Protein AF-A0A1J3FZR7-F1 (afdb_monomer)

Radius of gyration: 25.48 Å; Cα contacts (8 Å, |Δi|>4): 101; chains: 1; bounding box: 60×46×71 Å

Sequence (192 aa):
VFINLLTVYIYYIIGIGAFFRDLCTRTLTEDGVEKLNKNIAVLLCNMEMIFPPSFFDVMEHLTVHLPYEAELGGPVQFRWMYPFERFMGHLKGKAKNLAKVEGSIVQGSLTEETSNFSSYYFSPNVRTRRTATKRYDDGGVAP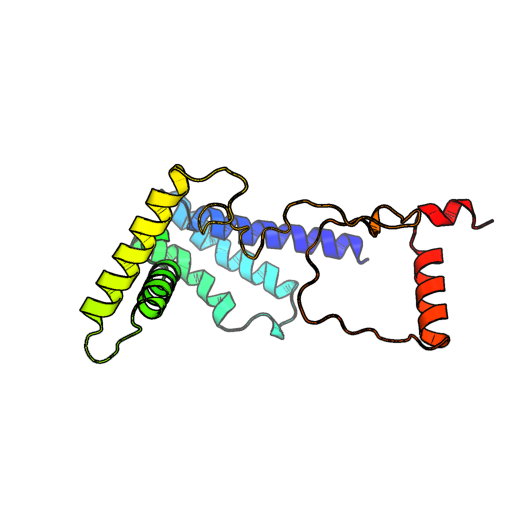VYRHVVPSIFKEIGRLAGKLKEKSWDHKHLSAAHNYILRNLDEVHQFER

Secondary structure (DSSP, 8-state):
-HHHHHHHHHHHHHHHHHHHHHHT-SS--HHHHHHHHHHHHHHHHHHHTTS-GGG--HHHHGGGGHHHHHHHH--GGGT-HHHHHHHHHHHHHH---GGGHHHHHHHHHHHHHHHHHHTTTS-TTS--TTTSPPTT--TT-PPPPSS---GGG-------S-----PPPHHHHHHHHHHHHHH-HHHHTT--

Mean predicted aligned error: 12.68 Å

Nearest PDB structures (foldseek):
  4hwc-assembly4_D  TM=4.204E-01  e=9.195E+00  Arabidopsis thaliana
  4hwc-assembly3_C  TM=4.135E-01  e=8.683E+00  Arabidopsis thaliana

InterPro domains:
  IPR025452 Domain of unknown function DUF4218 [PF13960] (23-135)

Solvent-accessible surface area (backbone atoms only — not comparable to full-atom values): 11815 Å² total; per-residue (Å²): 114,69,68,62,50,53,56,55,54,50,54,53,54,49,51,53,51,48,50,55,52,62,60,58,31,90,73,81,47,72,72,56,37,55,50,46,49,65,44,40,58,56,51,50,56,58,45,59,78,71,48,61,71,90,75,60,55,74,72,69,57,52,59,60,50,50,32,58,51,32,68,77,69,42,46,41,85,82,68,50,61,62,66,55,53,53,49,50,53,55,50,56,71,27,41,77,39,78,95,45,39,66,62,25,33,51,54,42,47,53,52,52,52,52,54,58,59,55,50,73,79,47,62,87,86,53,84,36,87,86,65,44,73,52,97,87,51,58,77,80,57,59,72,88,68,100,60,96,67,63,74,89,78,44,63,63,67,66,87,82,77,82,89,74,91,72,89,72,53,70,69,57,47,52,52,52,51,53,48,51,56,75,70,35,76,85,43,51,83,74,67,124

Organism: Noccaea caerulescens (NCBI:txid107243)

Structure (mmCIF, N/CA/C/O backbone):
data_AF-A0A1J3FZR7-F1
#
_entry.id   AF-A0A1J3FZR7-F1
#
loop_
_atom_site.group_PDB
_atom_site.id
_atom_site.type_symbol
_atom_site.label_atom_id
_atom_site.label_alt_id
_atom_site.label_comp_id
_atom_site.label_asym_id
_atom_site.label_entity_id
_atom_site.label_seq_id
_atom_site.pdbx_PDB_ins_code
_atom_site.Cartn_x
_atom_site.Cartn_y
_atom_site.Cartn_z
_atom_site.occupancy
_atom_site.B_iso_or_equiv
_atom_site.auth_seq_id
_atom_site.auth_comp_id
_atom_site.auth_asym_id
_atom_site.auth_atom_id
_atom_site.pdbx_PDB_model_num
ATOM 1 N N . VAL A 1 1 ? 6.829 13.612 32.010 1.00 46.88 1 VAL A N 1
ATOM 2 C CA . VAL A 1 1 ? 5.726 14.154 31.174 1.00 46.88 1 VAL A CA 1
ATOM 3 C C . VAL A 1 1 ? 5.713 13.530 29.777 1.00 46.88 1 VAL A C 1
ATOM 5 O O . VAL A 1 1 ? 4.696 12.959 29.413 1.00 46.88 1 VAL A O 1
ATOM 8 N N . PHE A 1 2 ? 6.830 13.516 29.036 1.00 41.78 2 PHE A N 1
ATOM 9 C CA . PHE A 1 2 ? 6.891 12.934 27.679 1.00 41.78 2 PHE A CA 1
ATOM 10 C C . PHE A 1 2 ? 6.632 11.415 27.582 1.00 41.78 2 PHE A C 1
ATOM 12 O O . PHE A 1 2 ? 6.014 10.977 26.619 1.00 41.78 2 PHE A O 1
ATOM 19 N N . ILE A 1 3 ? 7.021 10.615 28.583 1.00 49.00 3 ILE A N 1
ATOM 20 C CA . ILE A 1 3 ? 6.804 9.148 28.587 1.00 49.00 3 ILE A CA 1
ATOM 21 C C . ILE A 1 3 ? 5.305 8.787 28.639 1.00 49.00 3 ILE A C 1
ATOM 23 O O . ILE A 1 3 ? 4.848 7.877 27.946 1.00 49.00 3 ILE A O 1
ATOM 27 N N . ASN A 1 4 ? 4.518 9.550 29.404 1.00 54.47 4 ASN A N 1
ATOM 28 C CA . ASN A 1 4 ? 3.066 9.363 29.472 1.00 54.47 4 ASN A CA 1
ATOM 29 C C . ASN A 1 4 ? 2.390 9.807 28.174 1.00 54.47 4 ASN A C 1
ATOM 31 O O . ASN A 1 4 ? 1.476 9.130 27.721 1.00 54.47 4 ASN A O 1
ATOM 35 N N . LEU A 1 5 ? 2.881 10.883 27.541 1.00 56.84 5 LEU A N 1
ATOM 36 C CA . LEU A 1 5 ? 2.433 11.279 26.204 1.00 56.84 5 LEU A CA 1
ATOM 37 C C . LEU A 1 5 ? 2.634 10.115 25.224 1.00 56.84 5 LEU A C 1
ATOM 39 O O . LEU A 1 5 ? 1.672 9.685 24.601 1.00 56.84 5 LEU A O 1
ATOM 43 N N . LEU A 1 6 ? 3.846 9.549 25.151 1.00 60.84 6 LEU A N 1
ATOM 44 C CA . LEU A 1 6 ? 4.191 8.470 24.216 1.00 60.84 6 LEU A CA 1
ATOM 45 C C . LEU A 1 6 ? 3.250 7.259 24.337 1.00 60.84 6 LEU A C 1
ATOM 47 O O . LEU A 1 6 ? 2.773 6.737 23.334 1.00 60.84 6 LEU A O 1
ATOM 51 N N . THR A 1 7 ? 2.938 6.859 25.570 1.00 65.81 7 THR A N 1
ATOM 52 C CA . THR A 1 7 ? 2.040 5.728 25.859 1.00 65.81 7 THR A CA 1
ATOM 53 C C . THR A 1 7 ? 0.612 6.000 25.373 1.00 65.81 7 THR A C 1
ATOM 55 O O . THR A 1 7 ? -0.039 5.121 24.811 1.00 65.81 7 THR A O 1
ATOM 58 N N . VAL A 1 8 ? 0.149 7.242 25.534 1.00 69.88 8 VAL 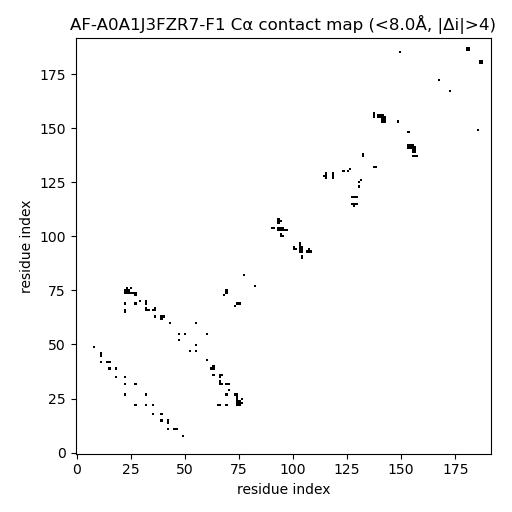A N 1
ATOM 59 C CA . VAL A 1 8 ? -1.165 7.700 25.074 1.00 69.88 8 VAL A CA 1
ATOM 60 C C . VAL A 1 8 ? -1.218 7.718 23.538 1.00 69.88 8 VAL A C 1
ATOM 62 O O . VAL A 1 8 ? -2.129 7.116 22.978 1.00 69.88 8 VAL A O 1
ATOM 65 N N . TYR A 1 9 ? -0.221 8.283 22.838 1.00 77.69 9 TYR A N 1
ATOM 66 C CA . TYR A 1 9 ? -0.164 8.255 21.360 1.00 77.69 9 TYR A CA 1
ATOM 67 C C . TYR A 1 9 ? -0.211 6.828 20.805 1.00 77.69 9 TYR A C 1
ATOM 69 O O . TYR A 1 9 ? -0.942 6.554 19.853 1.00 77.69 9 TYR A O 1
ATOM 77 N N . ILE A 1 10 ? 0.556 5.916 21.408 1.00 79.94 10 ILE A N 1
ATOM 78 C CA . ILE A 1 10 ? 0.640 4.523 20.963 1.00 79.94 10 ILE A CA 1
ATOM 79 C C . ILE A 1 10 ? -0.736 3.853 21.012 1.00 79.94 10 ILE A C 1
ATOM 81 O O . ILE A 1 10 ? -1.110 3.182 20.054 1.00 79.94 10 ILE A O 1
ATOM 85 N N . TYR A 1 11 ? -1.519 4.071 22.071 1.00 81.81 11 TYR A N 1
ATOM 86 C CA . TYR A 1 11 ? -2.843 3.460 22.204 1.00 81.81 11 TYR A CA 1
ATOM 87 C C . TYR A 1 11 ? -3.797 3.856 21.065 1.00 81.81 11 TYR A C 1
ATOM 89 O O . TYR A 1 11 ? -4.453 2.995 20.476 1.00 81.81 11 TYR A O 1
ATOM 97 N N . TYR A 1 12 ? -3.838 5.137 20.693 1.00 83.31 12 TYR A N 1
ATOM 98 C CA . TYR A 1 12 ? -4.735 5.606 19.630 1.00 83.31 12 TYR A CA 1
ATOM 99 C C . TYR A 1 12 ? -4.256 5.227 18.232 1.00 83.31 12 TYR A C 1
ATOM 101 O O . TYR A 1 12 ? -5.073 4.851 17.392 1.00 83.31 12 TYR A O 1
ATOM 109 N N . ILE A 1 13 ? -2.939 5.230 17.999 1.00 86.25 13 ILE A N 1
ATOM 110 C CA . ILE A 1 13 ? -2.357 4.720 16.750 1.00 86.25 13 ILE A CA 1
ATOM 111 C C . ILE A 1 13 ? -2.671 3.224 16.588 1.00 86.25 13 ILE A C 1
ATOM 113 O O . ILE A 1 13 ? -3.017 2.773 15.496 1.00 86.25 13 ILE A O 1
ATOM 117 N N . ILE A 1 14 ? -2.615 2.447 17.674 1.00 89.06 14 ILE A N 1
ATOM 118 C CA . ILE A 1 14 ? -3.041 1.043 17.664 1.00 89.06 14 ILE A CA 1
ATOM 119 C C . ILE A 1 14 ? -4.540 0.936 17.361 1.00 89.06 14 ILE A C 1
ATOM 121 O O . ILE A 1 14 ? -4.929 0.078 16.572 1.00 89.06 14 ILE A O 1
ATOM 125 N N . GLY A 1 15 ? -5.371 1.805 17.942 1.00 91.00 15 GLY A N 1
ATOM 126 C CA . GLY A 1 15 ? -6.816 1.835 17.708 1.00 91.00 15 GLY A CA 1
ATOM 127 C C . GLY A 1 15 ? -7.183 2.067 16.240 1.00 91.00 15 GLY A C 1
ATOM 128 O O . GLY A 1 15 ? -7.919 1.271 15.656 1.00 91.00 15 GLY A O 1
ATOM 129 N N . ILE A 1 16 ? -6.619 3.101 15.608 1.00 93.00 16 ILE A N 1
ATOM 130 C CA . ILE A 1 16 ? -6.862 3.368 14.183 1.00 93.00 16 ILE A CA 1
ATOM 131 C C . ILE A 1 16 ? -6.234 2.288 13.288 1.00 93.00 16 ILE A C 1
ATOM 133 O O . ILE A 1 16 ? -6.831 1.867 12.297 1.00 93.00 16 ILE A O 1
ATOM 137 N N . GLY A 1 17 ? -5.067 1.754 13.665 1.00 93.25 17 GLY A N 1
ATOM 138 C CA . GLY A 1 17 ? -4.452 0.623 12.972 1.00 93.25 17 GLY A CA 1
ATOM 139 C C . GLY A 1 17 ? -5.323 -0.635 13.026 1.00 93.25 17 GLY A C 1
ATOM 140 O O . GLY A 1 17 ? -5.447 -1.350 12.030 1.00 93.25 17 GLY A O 1
ATOM 141 N N . ALA A 1 18 ? -5.972 -0.888 14.165 1.00 94.12 18 ALA A N 1
ATOM 142 C CA . ALA A 1 18 ? -6.929 -1.971 14.326 1.00 94.12 18 ALA A CA 1
ATOM 143 C C . ALA A 1 18 ? -8.172 -1.772 13.457 1.00 94.12 18 ALA A C 1
ATOM 145 O O . ALA A 1 18 ? -8.565 -2.706 12.764 1.00 94.12 18 ALA A O 1
ATOM 146 N N . PHE A 1 19 ? -8.717 -0.554 13.418 1.00 95.50 19 PHE A N 1
ATOM 147 C CA . PHE A 1 19 ? -9.821 -0.204 12.526 1.00 95.50 19 PHE A CA 1
ATOM 148 C C . PHE A 1 19 ? -9.498 -0.530 11.061 1.00 95.50 19 PHE A C 1
ATOM 150 O O . PHE A 1 19 ? -10.242 -1.270 10.420 1.00 95.50 19 PHE A O 1
ATOM 157 N N . PHE A 1 20 ? -8.365 -0.050 10.536 1.00 94.06 20 PHE A N 1
ATOM 158 C CA . PHE A 1 20 ? -7.999 -0.300 9.138 1.00 94.06 20 PHE A CA 1
ATOM 159 C C . PHE A 1 20 ? -7.712 -1.770 8.850 1.00 94.06 20 PHE A C 1
ATOM 161 O O . PHE A 1 20 ? -8.060 -2.261 7.777 1.00 94.06 20 PHE A O 1
ATOM 168 N N . ARG A 1 21 ? -7.097 -2.487 9.796 1.00 93.56 21 ARG A N 1
ATOM 169 C CA . ARG A 1 21 ? -6.877 -3.929 9.666 1.00 93.56 21 ARG A CA 1
ATOM 170 C C . ARG A 1 21 ? -8.204 -4.670 9.535 1.00 93.56 21 ARG A C 1
ATOM 172 O O . ARG A 1 21 ? -8.330 -5.501 8.641 1.00 93.56 21 ARG A O 1
ATOM 179 N N . ASP A 1 22 ? -9.166 -4.361 10.398 1.00 94.38 22 ASP A N 1
ATOM 180 C CA . ASP A 1 22 ? -10.458 -5.042 10.444 1.00 94.38 22 ASP A CA 1
ATOM 181 C C . ASP A 1 22 ? -11.318 -4.675 9.216 1.00 94.38 22 ASP A C 1
ATOM 183 O O . ASP A 1 22 ? -11.915 -5.553 8.590 1.00 94.38 22 ASP A O 1
ATOM 187 N N . LEU A 1 23 ? -11.280 -3.410 8.784 1.00 93.88 23 LEU A N 1
ATOM 188 C CA . LEU A 1 23 ? -11.894 -2.927 7.542 1.00 93.88 23 LEU A CA 1
ATOM 189 C C . LEU A 1 23 ? -11.327 -3.627 6.288 1.00 93.88 23 LEU A C 1
ATOM 191 O O . LEU A 1 23 ? -12.065 -3.946 5.357 1.00 93.88 23 LEU A O 1
ATOM 195 N N . CYS A 1 24 ? -10.015 -3.880 6.257 1.00 91.75 24 CYS A N 1
ATOM 196 C CA . CYS A 1 24 ? -9.324 -4.517 5.129 1.00 91.75 24 CYS A CA 1
ATOM 197 C C . CYS A 1 24 ? -9.319 -6.052 5.198 1.00 91.75 24 CYS A C 1
ATOM 199 O O . CYS A 1 24 ? -8.552 -6.702 4.481 1.00 91.75 24 CYS A O 1
ATOM 201 N N . THR A 1 25 ? -10.138 -6.656 6.059 1.00 91.44 25 THR A N 1
ATOM 202 C CA . THR A 1 25 ? -10.253 -8.113 6.122 1.00 91.44 25 THR A CA 1
ATOM 203 C C . THR A 1 25 ? -10.854 -8.686 4.839 1.00 91.44 25 THR A C 1
ATOM 205 O O . THR A 1 25 ? -11.655 -8.066 4.139 1.00 91.44 25 THR A O 1
ATOM 208 N N . ARG A 1 26 ? -10.472 -9.929 4.523 1.00 89.38 26 ARG A N 1
ATOM 209 C CA . ARG A 1 26 ? -10.963 -10.637 3.330 1.00 89.38 26 ARG A CA 1
ATOM 210 C C . ARG A 1 26 ? -12.466 -10.929 3.392 1.00 89.38 26 ARG A C 1
ATOM 212 O O . ARG A 1 26 ? -13.091 -11.114 2.350 1.00 89.38 26 ARG A O 1
ATOM 219 N N . THR A 1 27 ? -13.019 -11.022 4.597 1.00 90.06 27 THR A N 1
ATOM 220 C CA . THR A 1 27 ? -14.407 -11.394 4.881 1.00 90.06 27 THR A CA 1
ATOM 221 C C . THR A 1 27 ? -15.014 -10.370 5.828 1.00 90.06 27 THR A C 1
ATOM 223 O O . THR A 1 27 ? -14.585 -10.289 6.978 1.00 90.06 27 THR A O 1
ATOM 226 N N . LEU A 1 28 ? -16.018 -9.629 5.359 1.00 90.88 28 LEU A N 1
ATOM 227 C CA . LEU A 1 28 ? -16.807 -8.725 6.194 1.00 90.88 28 LEU A CA 1
ATOM 228 C C . LEU A 1 28 ? -18.073 -9.421 6.687 1.00 90.88 28 LEU A C 1
ATOM 230 O O . LEU A 1 28 ? -18.671 -10.227 5.977 1.00 90.88 28 LEU A O 1
ATOM 234 N N . THR A 1 29 ? -18.453 -9.093 7.915 1.00 94.12 29 THR A N 1
ATOM 235 C CA . THR A 1 29 ? -19.703 -9.512 8.557 1.00 94.12 29 THR A CA 1
ATOM 236 C C . THR A 1 29 ? -20.498 -8.261 8.897 1.00 94.12 29 THR A C 1
ATOM 238 O O . THR A 1 29 ? -19.888 -7.231 9.190 1.00 94.12 29 THR A O 1
ATOM 241 N N . GLU A 1 30 ? -21.828 -8.339 8.873 1.00 93.81 30 GLU A N 1
ATOM 242 C CA . GLU A 1 30 ? -22.706 -7.202 9.194 1.00 93.81 30 GLU A CA 1
ATOM 243 C C . GLU A 1 30 ? -22.390 -6.635 10.588 1.00 93.81 30 GLU A C 1
ATOM 245 O O . GLU A 1 30 ? -22.073 -5.453 10.713 1.00 93.81 30 GLU A O 1
ATOM 250 N N . ASP A 1 31 ? -22.298 -7.500 11.605 1.00 95.44 31 ASP A N 1
ATOM 251 C CA . ASP A 1 31 ? -21.901 -7.120 12.970 1.00 95.44 31 ASP A CA 1
ATOM 252 C C . ASP A 1 31 ? -20.529 -6.426 13.029 1.00 95.44 31 ASP A C 1
ATOM 254 O O . ASP A 1 31 ? -20.291 -5.527 13.841 1.00 95.44 31 ASP A O 1
ATOM 258 N N . GLY A 1 32 ? -19.580 -6.873 12.200 1.00 95.19 32 GLY A N 1
ATOM 259 C CA . GLY A 1 32 ? -18.248 -6.282 12.113 1.00 95.19 32 GLY A CA 1
ATOM 260 C C . GLY A 1 32 ? -18.292 -4.873 11.527 1.00 95.19 32 GLY A C 1
ATOM 261 O O . GLY A 1 32 ? -17.668 -3.963 12.071 1.00 95.19 32 GLY A O 1
ATOM 262 N N . VAL A 1 33 ? -19.068 -4.682 10.459 1.00 95.69 33 VAL A N 1
ATOM 263 C CA . VAL A 1 33 ? -19.269 -3.377 9.818 1.00 95.69 33 VAL A CA 1
ATOM 264 C C . VAL A 1 33 ? -19.984 -2.409 10.755 1.00 95.69 33 VAL A C 1
ATOM 266 O O . VAL A 1 33 ? -19.544 -1.269 10.899 1.00 95.69 33 VAL A O 1
ATOM 269 N N . GLU A 1 34 ? -21.015 -2.864 11.468 1.00 96.12 34 GLU A N 1
ATOM 270 C CA . GLU A 1 34 ? -21.732 -2.037 12.440 1.00 96.12 34 GLU A CA 1
ATOM 271 C C . GLU A 1 34 ? -20.796 -1.549 13.562 1.00 96.12 34 GLU A C 1
ATOM 273 O O . GLU A 1 34 ? -20.817 -0.373 13.942 1.00 96.12 34 GLU A O 1
ATOM 278 N N . LYS A 1 35 ? -19.909 -2.424 14.058 1.00 96.19 35 LYS A N 1
ATOM 279 C CA . LYS A 1 35 ? -18.872 -2.050 15.036 1.00 96.19 35 LYS A CA 1
ATOM 280 C C . LYS A 1 35 ? -17.886 -1.034 14.467 1.00 96.19 35 LYS A C 1
ATOM 282 O O . LYS A 1 35 ? -17.559 -0.070 15.156 1.00 96.19 35 LYS A O 1
ATOM 287 N N . LEU A 1 36 ? -17.418 -1.224 13.232 1.00 96.62 36 LEU A N 1
ATOM 288 C CA . LEU A 1 36 ? -16.525 -0.270 12.566 1.00 96.62 36 LEU A CA 1
ATOM 289 C C . LEU A 1 36 ? -17.181 1.112 12.446 1.00 96.62 36 LEU A C 1
ATOM 291 O O . LEU A 1 36 ? -16.542 2.114 12.765 1.00 96.62 36 LEU A O 1
ATOM 295 N N . ASN A 1 37 ? -18.460 1.157 12.063 1.00 96.12 37 ASN A N 1
ATOM 296 C CA . ASN A 1 37 ? -19.226 2.392 11.892 1.00 96.12 37 ASN A CA 1
ATOM 297 C C . ASN A 1 37 ? -19.404 3.155 13.219 1.00 96.12 37 ASN A C 1
ATOM 299 O O . ASN A 1 37 ? -19.197 4.364 13.286 1.00 96.12 37 ASN A O 1
ATOM 303 N N . LYS A 1 38 ? -19.685 2.447 14.319 1.00 95.19 38 LYS A N 1
ATOM 304 C CA . LYS A 1 38 ? -19.781 3.065 15.655 1.00 95.19 38 LYS A CA 1
ATOM 305 C C . LYS A 1 38 ? -18.428 3.551 16.184 1.00 95.19 38 LYS A C 1
ATOM 307 O O . LYS A 1 38 ? -18.357 4.590 16.838 1.00 95.19 38 LYS A O 1
ATOM 312 N N . ASN A 1 39 ? -17.356 2.806 15.919 1.00 95.44 39 ASN A N 1
ATOM 313 C CA . ASN A 1 39 ? -16.048 3.067 16.519 1.00 95.44 39 ASN A CA 1
ATOM 314 C C . ASN A 1 39 ? -15.260 4.177 15.814 1.00 95.44 39 ASN A C 1
ATOM 316 O O . ASN A 1 39 ? -14.475 4.858 16.473 1.00 95.44 39 ASN A O 1
ATOM 320 N N . ILE A 1 40 ? -15.434 4.371 14.502 1.00 96.19 40 ILE A N 1
ATOM 321 C CA . ILE A 1 40 ? -14.575 5.285 13.735 1.00 96.19 40 ILE A CA 1
ATOM 322 C C . ILE A 1 40 ? -14.688 6.744 14.187 1.00 96.19 40 ILE A C 1
ATOM 324 O O . ILE A 1 40 ? -13.665 7.401 14.350 1.00 96.19 40 ILE A O 1
ATOM 328 N N . ALA A 1 41 ? -15.897 7.228 14.488 1.00 94.88 41 ALA A N 1
ATOM 329 C CA . ALA A 1 41 ? -16.093 8.590 14.987 1.00 94.88 41 ALA A CA 1
ATOM 330 C C . ALA A 1 41 ? -15.364 8.810 16.324 1.00 94.88 41 ALA A C 1
ATOM 332 O O . ALA A 1 41 ? -14.670 9.806 16.504 1.00 94.88 41 ALA A O 1
ATOM 333 N N . VAL A 1 42 ? -15.450 7.835 17.236 1.00 94.38 42 VAL A N 1
ATOM 334 C CA . VAL A 1 42 ? -14.757 7.881 18.532 1.00 94.38 42 VAL A CA 1
ATOM 335 C C . VAL A 1 42 ? -13.239 7.871 18.339 1.00 94.38 42 VAL A C 1
ATOM 337 O O . VAL A 1 42 ? -12.529 8.626 18.999 1.00 94.38 42 VAL A O 1
ATOM 340 N N . LEU A 1 43 ? -12.727 7.037 17.429 1.00 93.88 43 LEU A N 1
ATOM 341 C CA . LEU A 1 43 ? -11.296 6.972 17.125 1.00 93.88 43 LEU A CA 1
ATOM 342 C C . LEU A 1 43 ? -10.772 8.288 16.538 1.00 93.88 43 LEU A C 1
ATOM 344 O O . LEU A 1 43 ? -9.723 8.749 16.982 1.00 93.88 43 LEU A O 1
ATOM 348 N N . LEU A 1 44 ? -11.503 8.907 15.607 1.00 93.75 44 LEU A N 1
ATOM 349 C CA . LEU A 1 44 ? -11.134 10.202 15.030 1.00 93.75 44 LEU A CA 1
ATOM 350 C C . LEU A 1 44 ? -11.124 11.312 16.080 1.00 93.75 44 LEU A C 1
ATOM 352 O O . LEU A 1 44 ? -10.092 11.956 16.248 1.00 93.75 44 LEU A O 1
ATOM 356 N N . CYS A 1 45 ? -12.196 11.457 16.868 1.00 92.12 45 CYS A N 1
ATOM 357 C CA . CYS A 1 45 ? -12.248 12.458 17.937 1.00 92.12 45 CYS A CA 1
ATOM 358 C C . CYS A 1 45 ? -11.095 12.286 18.935 1.00 92.12 45 CYS A C 1
ATOM 360 O O . CYS A 1 45 ? -10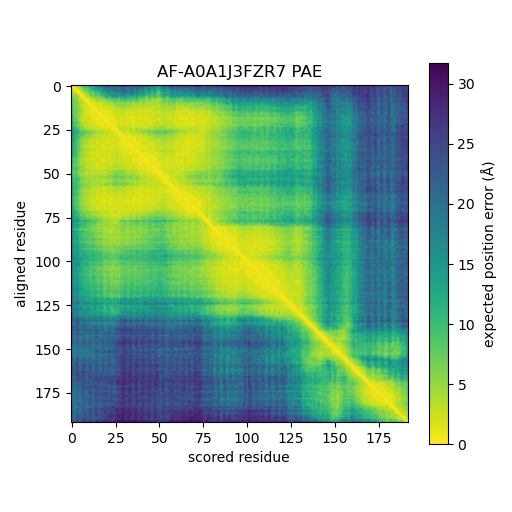.459 13.255 19.344 1.00 92.12 45 CYS A O 1
ATOM 362 N N . ASN A 1 46 ? -10.782 11.043 19.302 1.00 90.56 46 ASN A N 1
ATOM 363 C CA . ASN A 1 46 ? -9.664 10.762 20.193 1.00 90.56 46 ASN A CA 1
ATOM 364 C C . ASN A 1 46 ? -8.310 11.164 19.589 1.00 90.56 46 ASN A C 1
ATOM 366 O O . ASN A 1 46 ? -7.432 11.636 20.311 1.00 90.56 46 ASN A O 1
ATOM 370 N N . MET A 1 47 ? -8.119 10.976 18.282 1.00 90.00 47 MET A N 1
ATOM 371 C CA . MET A 1 47 ? -6.896 11.409 17.612 1.00 90.00 47 MET A CA 1
ATOM 372 C C . MET A 1 47 ? -6.835 12.942 17.470 1.00 90.00 47 MET A C 1
ATOM 374 O O . MET A 1 47 ? -5.767 13.517 17.684 1.00 90.00 47 MET A O 1
ATOM 378 N N . GLU A 1 48 ? -7.950 13.620 17.188 1.00 91.19 48 GLU A N 1
ATOM 379 C CA . GLU A 1 48 ? -8.041 15.092 17.128 1.00 91.19 48 GLU A CA 1
ATOM 380 C C . GLU A 1 48 ? -7.666 15.768 18.449 1.00 91.19 48 GLU A C 1
ATOM 382 O O . GLU A 1 48 ? -7.069 16.841 18.454 1.00 91.19 48 GLU A O 1
ATOM 387 N N . MET A 1 49 ? -7.950 15.126 19.584 1.00 88.81 49 MET A N 1
ATOM 388 C CA . MET A 1 49 ? -7.544 15.634 20.899 1.00 88.81 49 MET A CA 1
ATOM 389 C C . MET A 1 49 ? -6.021 15.638 21.115 1.00 88.81 49 MET A C 1
ATOM 391 O O . MET A 1 49 ? -5.534 16.236 22.074 1.00 88.81 49 MET A O 1
ATOM 395 N N . ILE A 1 50 ? -5.270 14.928 20.273 1.00 86.88 50 ILE A N 1
ATOM 396 C CA . ILE A 1 50 ? -3.875 14.556 20.524 1.00 86.88 50 ILE A CA 1
ATOM 397 C C . ILE A 1 50 ? -2.928 15.126 19.473 1.00 86.88 50 ILE A C 1
ATOM 399 O O . ILE A 1 50 ? -1.818 15.557 19.809 1.00 86.88 50 ILE A O 1
ATOM 403 N N . PHE A 1 51 ? -3.337 15.104 18.205 1.00 85.69 51 PHE A N 1
ATOM 404 C CA . PHE A 1 51 ? -2.581 15.727 17.127 1.00 85.69 51 PHE A CA 1
ATOM 405 C C . PHE A 1 51 ? -2.981 17.198 16.973 1.00 85.69 51 PHE A C 1
ATOM 407 O O . PHE A 1 51 ? -4.107 17.578 17.285 1.00 85.69 51 PHE A O 1
ATOM 414 N N . PRO A 1 52 ? -2.063 18.059 16.501 1.00 88.94 52 PRO A N 1
ATOM 415 C CA . PRO A 1 52 ? -2.393 19.453 16.251 1.00 88.94 52 PRO A CA 1
ATOM 416 C C . PRO A 1 52 ? -3.514 19.562 15.202 1.00 88.94 52 PRO A C 1
ATOM 418 O O . PRO A 1 52 ? -3.523 18.773 14.259 1.00 88.94 52 PRO A O 1
ATOM 421 N N . PRO A 1 53 ? -4.389 20.583 15.275 1.00 87.56 53 PRO A N 1
ATOM 422 C CA . PRO A 1 53 ? -5.460 20.783 14.293 1.00 87.56 53 PRO A CA 1
ATOM 423 C C . PRO A 1 53 ? -4.971 20.848 12.840 1.00 87.56 53 PRO A C 1
ATOM 425 O O . PRO A 1 53 ? -5.689 20.474 11.928 1.00 87.56 53 PRO A O 1
ATOM 428 N N . SER A 1 54 ? -3.722 21.270 12.613 1.00 89.69 54 SER A N 1
ATOM 429 C CA . SER A 1 54 ? -3.102 21.288 11.283 1.00 89.69 54 SER A CA 1
ATOM 430 C C . SER A 1 54 ? -2.870 19.902 10.670 1.00 89.69 54 SER A C 1
ATOM 432 O O . SER A 1 54 ? -2.522 19.826 9.498 1.00 89.69 54 SER A O 1
ATOM 434 N N . PHE A 1 55 ? -2.954 18.832 11.465 1.00 87.69 55 PHE A N 1
ATOM 435 C CA . PHE A 1 55 ? -2.849 17.450 10.993 1.00 87.69 55 PHE A CA 1
ATOM 436 C C . PHE A 1 55 ? -4.184 16.914 10.467 1.00 87.69 55 PHE A C 1
ATOM 438 O O . PHE A 1 55 ? -4.175 16.007 9.649 1.00 87.69 55 PHE A O 1
ATOM 445 N N . PHE A 1 56 ? -5.308 17.458 10.938 1.00 90.00 56 PHE A N 1
ATOM 446 C CA . PHE A 1 56 ? -6.644 17.011 10.565 1.00 90.00 56 PHE A CA 1
ATOM 447 C C . PHE A 1 56 ? -7.222 17.928 9.495 1.00 90.00 56 PHE A C 1
ATOM 449 O O . PHE A 1 56 ? -7.774 18.987 9.795 1.00 90.00 56 PHE A O 1
ATOM 456 N N . ASP A 1 57 ? -7.096 17.511 8.241 1.00 89.69 57 ASP A N 1
ATOM 457 C CA . ASP A 1 57 ? -7.821 18.092 7.126 1.00 89.69 57 ASP A CA 1
ATOM 458 C C . ASP A 1 57 ? -9.043 17.226 6.758 1.00 89.69 57 ASP A C 1
ATOM 460 O O . ASP A 1 57 ? -9.486 16.345 7.505 1.00 89.69 57 ASP A O 1
ATOM 464 N N . VAL A 1 58 ? -9.6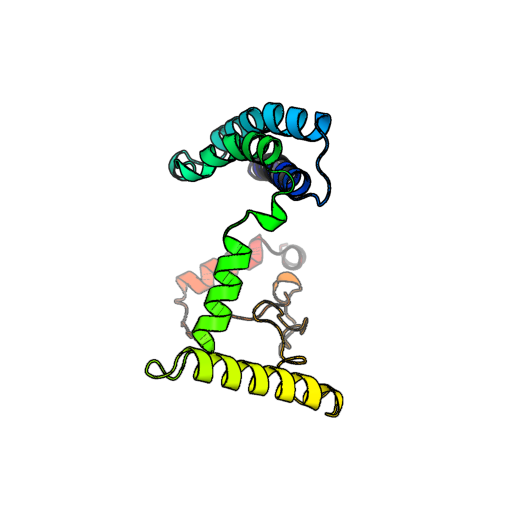96 17.551 5.643 1.00 92.06 58 VAL A N 1
ATOM 465 C CA . VAL A 1 58 ? -10.910 16.849 5.202 1.00 92.06 58 VAL A CA 1
ATOM 466 C C . VAL A 1 58 ? -10.632 15.361 4.943 1.00 92.06 58 VAL A C 1
ATOM 468 O O . VAL A 1 58 ? -11.521 14.535 5.137 1.00 92.06 58 VAL A O 1
ATOM 471 N N . MET A 1 59 ? -9.412 15.000 4.545 1.00 91.94 59 MET A N 1
ATOM 472 C CA . MET A 1 59 ? -9.025 13.647 4.158 1.00 91.94 59 MET A CA 1
ATOM 473 C C . MET A 1 59 ? -9.027 12.675 5.336 1.00 91.94 59 MET A C 1
ATOM 475 O O . MET A 1 59 ? -9.494 11.546 5.180 1.00 91.94 59 MET A O 1
ATOM 479 N N . GLU A 1 60 ? -8.565 13.088 6.518 1.00 91.06 60 GLU A N 1
ATOM 480 C CA . GLU A 1 60 ? -8.579 12.243 7.719 1.00 91.06 60 GLU A CA 1
ATOM 481 C C . GLU A 1 60 ? -10.018 11.892 8.129 1.00 91.06 60 GLU A C 1
ATOM 483 O O . GLU A 1 60 ? -10.306 10.757 8.525 1.00 91.06 60 GLU A O 1
ATOM 488 N N . HIS A 1 61 ? -10.947 12.833 7.947 1.00 93.38 61 HIS A N 1
ATOM 489 C CA . HIS A 1 61 ? -12.358 12.660 8.288 1.00 93.38 61 HIS A CA 1
ATOM 490 C C . HIS A 1 61 ? -13.116 11.757 7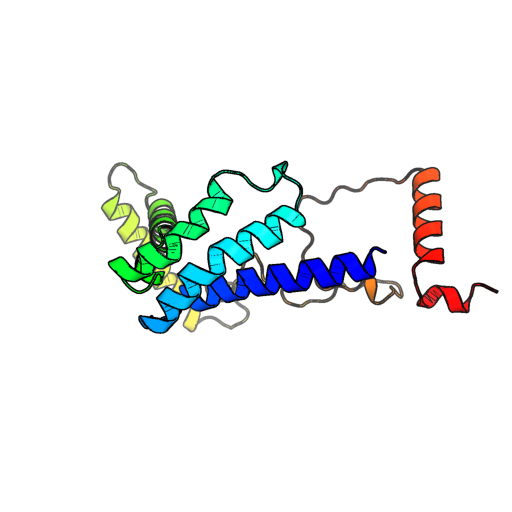.310 1.00 93.38 61 HIS A C 1
ATOM 492 O O . HIS A 1 61 ? -14.104 11.140 7.706 1.00 93.38 61 HIS A O 1
ATOM 498 N N . LEU A 1 62 ? -12.645 11.598 6.064 1.00 93.94 62 LEU A N 1
ATOM 499 C CA . LEU A 1 62 ? -13.278 10.697 5.086 1.00 93.94 62 LEU A CA 1
ATOM 500 C C . LEU A 1 62 ? -13.340 9.246 5.571 1.00 93.94 62 LEU A C 1
ATOM 502 O O . LEU A 1 62 ? -14.187 8.473 5.124 1.00 93.94 62 LEU A O 1
ATOM 506 N N . THR A 1 63 ? -12.476 8.875 6.515 1.00 93.69 63 THR A N 1
ATOM 507 C CA . THR A 1 63 ? -12.449 7.530 7.093 1.00 93.69 63 THR A CA 1
ATOM 508 C C . THR A 1 63 ? -13.769 7.133 7.761 1.00 93.69 63 THR A C 1
ATOM 510 O O . THR A 1 63 ? -14.087 5.943 7.784 1.00 93.69 63 THR A O 1
ATOM 513 N N . VAL A 1 64 ? -14.589 8.102 8.197 1.00 96.06 64 VAL A N 1
ATOM 514 C CA . VAL A 1 64 ? -15.934 7.867 8.751 1.00 96.06 64 VAL A CA 1
ATOM 515 C C . VAL A 1 64 ? -16.885 7.201 7.748 1.00 96.06 64 VAL A C 1
ATOM 517 O O . VAL A 1 64 ? -17.796 6.481 8.146 1.00 96.06 64 VAL A O 1
ATOM 520 N N . HIS A 1 65 ? -16.666 7.397 6.445 1.00 95.06 65 HIS A N 1
ATOM 521 C CA . HIS A 1 65 ? -17.517 6.843 5.390 1.00 95.06 65 HIS A CA 1
ATOM 522 C C . HIS A 1 65 ? -17.127 5.417 4.989 1.00 95.06 65 HIS A C 1
ATOM 524 O O . HIS A 1 65 ? -17.952 4.686 4.441 1.00 95.06 65 HIS A O 1
ATOM 530 N N . LEU A 1 66 ? -15.901 4.986 5.302 1.00 94.38 66 LEU A N 1
ATOM 531 C CA . LEU A 1 66 ? -15.373 3.690 4.873 1.00 94.38 66 LEU A CA 1
ATOM 532 C C . LEU A 1 66 ? -16.200 2.481 5.348 1.00 94.38 66 LEU A C 1
ATOM 534 O O . LEU A 1 66 ? -16.361 1.553 4.554 1.00 94.38 66 LEU A O 1
ATOM 538 N N . PRO A 1 67 ? -16.749 2.439 6.581 1.00 95.38 67 PRO A N 1
ATOM 539 C CA . PRO A 1 67 ? -17.601 1.329 7.002 1.00 95.38 67 PRO A CA 1
ATOM 540 C C . PRO A 1 67 ? -18.881 1.226 6.169 1.00 95.38 67 PRO A C 1
ATOM 542 O O . PRO A 1 67 ? -19.235 0.136 5.737 1.00 95.38 67 PRO A O 1
ATOM 545 N N . TYR A 1 68 ? -19.531 2.355 5.877 1.00 94.88 68 TYR A N 1
ATOM 546 C CA . TYR A 1 68 ? -20.732 2.381 5.041 1.00 94.88 68 TYR A CA 1
ATOM 547 C C . TYR A 1 68 ? -20.422 1.991 3.590 1.00 94.88 68 TYR A C 1
ATOM 549 O O . TYR A 1 68 ? -21.143 1.214 2.967 1.00 94.88 68 TYR A O 1
ATOM 557 N N . GLU A 1 69 ? -19.293 2.449 3.049 1.00 93.62 69 GLU A N 1
ATOM 558 C CA . GLU A 1 69 ? -18.831 1.978 1.745 1.00 93.62 69 GLU A CA 1
ATOM 559 C C . GLU A 1 69 ? -18.595 0.463 1.750 1.00 93.62 69 GLU A C 1
ATOM 561 O O . GLU A 1 69 ? -18.988 -0.218 0.797 1.00 93.62 69 GLU A O 1
ATOM 566 N N . ALA A 1 70 ? -17.971 -0.078 2.805 1.00 93.12 70 ALA A N 1
ATOM 567 C CA . ALA A 1 70 ? -17.757 -1.511 3.017 1.00 93.12 70 ALA A CA 1
ATOM 568 C C . ALA A 1 70 ? -19.076 -2.295 3.085 1.00 93.12 70 ALA A C 1
ATOM 570 O O . ALA A 1 70 ? -19.170 -3.357 2.475 1.00 93.12 70 ALA A O 1
ATOM 571 N N . GLU A 1 71 ? -20.096 -1.742 3.738 1.00 93.75 71 GLU A N 1
ATOM 572 C CA . GLU A 1 71 ? -21.453 -2.292 3.800 1.00 93.75 71 GLU A CA 1
ATOM 573 C C . GLU A 1 71 ? -22.070 -2.441 2.405 1.00 93.75 71 GLU A C 1
ATOM 575 O O . GLU A 1 71 ? -22.522 -3.519 2.027 1.00 93.75 71 GLU A O 1
ATOM 580 N N . LEU A 1 72 ? -22.016 -1.377 1.598 1.00 93.00 72 LEU A N 1
ATOM 581 C CA . LEU A 1 72 ? -22.685 -1.335 0.297 1.00 93.00 72 LEU A CA 1
ATOM 582 C C . LEU A 1 72 ? -22.023 -2.194 -0.783 1.00 93.00 72 LEU A C 1
ATOM 584 O O . LEU A 1 72 ? -22.705 -2.698 -1.672 1.00 93.00 72 LEU A O 1
ATOM 588 N N . GLY A 1 73 ? -20.695 -2.321 -0.768 1.00 90.06 73 GLY A N 1
ATOM 589 C CA . GLY A 1 73 ? -19.969 -3.010 -1.846 1.00 90.06 73 GLY A CA 1
ATOM 590 C C . GLY A 1 73 ? -18.988 -4.084 -1.391 1.00 90.06 73 GLY A C 1
ATOM 591 O O . GLY A 1 73 ? -18.152 -4.513 -2.186 1.00 90.06 73 GLY A O 1
ATOM 592 N N . GLY A 1 74 ? -19.058 -4.511 -0.130 1.00 91.00 74 GLY A N 1
ATOM 593 C CA . GLY A 1 74 ? -18.299 -5.640 0.399 1.00 91.00 74 GLY A CA 1
ATOM 594 C C . GLY A 1 74 ? -16.804 -5.364 0.632 1.00 91.00 74 GLY A C 1
ATOM 595 O O . GLY A 1 74 ? -16.397 -4.231 0.893 1.00 91.00 74 GLY A O 1
ATOM 596 N N . PRO A 1 75 ? -15.936 -6.389 0.562 1.00 90.50 75 PRO A N 1
ATOM 597 C CA . PRO A 1 75 ? -14.511 -6.258 0.864 1.00 90.50 75 PRO A CA 1
ATOM 598 C C . PRO A 1 75 ? -13.777 -5.144 0.120 1.00 90.50 75 PRO A C 1
ATOM 600 O O . PRO A 1 75 ? -13.810 -5.029 -1.106 1.00 90.50 75 PRO A O 1
ATOM 603 N N . VAL A 1 76 ? -13.045 -4.352 0.899 1.00 87.62 76 VAL A N 1
ATOM 604 C CA . VAL A 1 76 ? -12.346 -3.138 0.465 1.00 87.62 76 VAL A CA 1
ATOM 605 C C . VAL A 1 76 ? -11.213 -3.423 -0.537 1.00 87.62 76 VAL A C 1
ATOM 607 O O . VAL A 1 76 ? -10.948 -2.622 -1.435 1.00 87.62 76 VAL A O 1
ATOM 610 N N . GLN A 1 77 ? -10.596 -4.604 -0.451 1.00 80.12 77 GLN A N 1
ATOM 611 C CA . GLN A 1 77 ? -9.436 -5.025 -1.252 1.00 80.12 77 GLN A CA 1
ATOM 612 C C . GLN A 1 77 ? -9.602 -4.895 -2.780 1.00 80.12 77 GLN A C 1
ATOM 614 O O . GLN A 1 77 ? -8.614 -4.683 -3.479 1.00 80.12 77 GLN A O 1
ATOM 619 N N . PHE A 1 78 ? -10.828 -5.002 -3.305 1.00 72.31 78 PHE A N 1
ATOM 620 C CA . PHE A 1 78 ? -11.107 -4.899 -4.745 1.00 72.31 78 PHE A CA 1
ATOM 621 C C . PHE A 1 78 ? -11.640 -3.529 -5.177 1.00 72.31 78 PHE A C 1
ATOM 623 O O . PHE A 1 78 ? -11.894 -3.324 -6.360 1.00 72.31 78 PHE A O 1
ATOM 630 N N . ARG A 1 79 ? -11.815 -2.598 -4.235 1.00 83.31 79 ARG A N 1
ATOM 631 C CA . ARG A 1 79 ? -12.398 -1.270 -4.480 1.00 83.31 79 ARG A CA 1
ATOM 632 C C . ARG A 1 79 ? -11.447 -0.121 -4.180 1.00 83.31 79 ARG A C 1
ATOM 634 O O . ARG A 1 79 ? -11.693 1.001 -4.606 1.00 83.31 79 ARG A O 1
ATOM 641 N N . TRP A 1 80 ? -10.330 -0.392 -3.512 1.00 84.69 80 TRP A N 1
ATOM 642 C CA . TRP A 1 80 ? -9.239 0.570 -3.433 1.00 84.69 80 TRP A CA 1
ATOM 643 C C . TRP A 1 80 ? -8.713 0.911 -4.819 1.00 84.69 80 TRP A C 1
ATOM 645 O O . TRP A 1 80 ? -8.418 0.025 -5.615 1.00 84.69 80 TRP A O 1
ATOM 655 N N . MET A 1 81 ? -8.521 2.203 -5.078 1.00 87.31 81 MET A N 1
ATOM 656 C CA . MET A 1 81 ? -7.857 2.671 -6.295 1.00 87.31 81 MET A CA 1
ATOM 657 C C . MET A 1 81 ? -6.397 2.213 -6.357 1.00 87.31 81 MET A C 1
ATOM 659 O O . MET A 1 81 ? -5.886 1.924 -7.436 1.00 87.31 81 MET A O 1
ATOM 663 N N . TYR A 1 82 ? -5.737 2.080 -5.203 1.00 85.81 82 TYR A N 1
ATOM 664 C CA . TYR A 1 82 ? -4.299 1.834 -5.121 1.00 85.81 82 TYR A CA 1
ATOM 665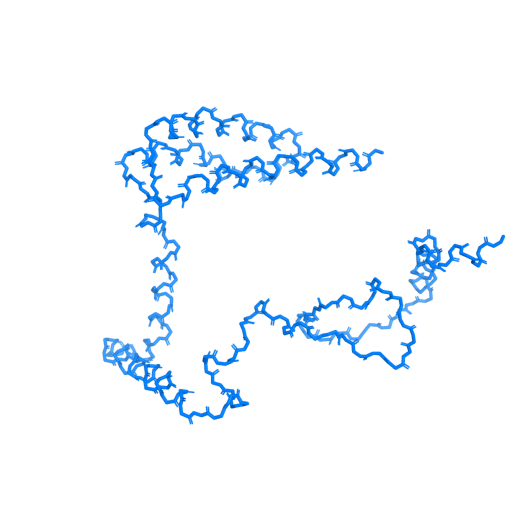 C C . TYR A 1 82 ? -3.804 0.608 -5.926 1.00 85.81 82 TYR A C 1
ATOM 667 O O . TYR A 1 82 ? -2.856 0.766 -6.701 1.00 85.81 82 TYR A O 1
ATOM 675 N N . PRO A 1 83 ? -4.403 -0.602 -5.830 1.00 86.19 83 PRO A N 1
ATOM 676 C CA . PRO A 1 83 ? -4.033 -1.731 -6.689 1.00 86.19 83 PRO A CA 1
ATOM 677 C C . PRO A 1 83 ? -4.135 -1.433 -8.190 1.00 86.19 83 PRO A C 1
ATOM 679 O O . PRO A 1 83 ? -3.224 -1.783 -8.945 1.00 86.19 83 PRO A O 1
ATOM 682 N N . PHE A 1 84 ? -5.204 -0.758 -8.621 1.00 88.81 84 PHE A N 1
ATOM 683 C CA . PHE A 1 84 ? -5.424 -0.416 -10.027 1.00 88.81 84 PHE A CA 1
ATOM 684 C C . PHE A 1 84 ? -4.422 0.628 -10.510 1.00 88.81 84 PHE A C 1
ATOM 686 O O . PHE A 1 84 ? -3.781 0.431 -11.539 1.00 88.81 84 PHE A O 1
ATOM 693 N N . GLU A 1 85 ? -4.217 1.702 -9.751 1.00 92.25 85 GLU A N 1
ATOM 694 C CA . GLU A 1 85 ? -3.231 2.738 -10.063 1.00 92.25 85 GLU A CA 1
ATOM 695 C C . GLU A 1 85 ? -1.815 2.173 -10.135 1.00 92.25 85 GLU A C 1
ATOM 697 O O . GLU A 1 85 ? -1.060 2.477 -11.060 1.00 92.25 85 GLU A O 1
ATOM 702 N N . ARG A 1 86 ? -1.456 1.289 -9.199 1.00 91.12 86 ARG A N 1
ATOM 703 C CA . ARG A 1 86 ? -0.154 0.619 -9.194 1.00 91.12 86 ARG A CA 1
ATOM 704 C C . ARG A 1 86 ? 0.027 -0.264 -10.425 1.00 91.12 86 ARG A C 1
ATOM 706 O O . ARG A 1 86 ? 1.109 -0.265 -11.018 1.00 91.12 86 ARG A O 1
ATOM 713 N N . PHE A 1 87 ? -1.013 -0.992 -10.821 1.00 92.62 87 PHE A N 1
ATOM 714 C CA . PHE A 1 87 ? -0.987 -1.806 -12.031 1.00 92.62 87 PHE A CA 1
ATOM 715 C C . PHE A 1 87 ? -0.892 -0.944 -13.296 1.00 92.62 87 PHE A C 1
ATOM 717 O O . PHE A 1 87 ? -0.031 -1.186 -14.141 1.00 92.62 87 PHE A O 1
ATOM 724 N N . MET A 1 88 ? -1.685 0.124 -13.394 1.00 94.50 88 MET A N 1
ATOM 725 C CA . MET A 1 88 ? -1.602 1.088 -14.494 1.00 94.50 88 MET A CA 1
ATOM 726 C C . MET A 1 88 ? -0.219 1.739 -14.576 1.00 94.50 88 MET A C 1
ATOM 728 O O . MET A 1 88 ? 0.340 1.859 -15.664 1.00 94.50 88 MET A O 1
ATOM 732 N N . GLY A 1 89 ? 0.383 2.099 -13.441 1.00 95.12 89 GLY A N 1
ATOM 733 C CA . GLY A 1 89 ? 1.753 2.608 -13.377 1.00 95.12 89 GLY A CA 1
ATOM 734 C C . GLY A 1 89 ? 2.783 1.600 -13.898 1.00 95.12 89 GLY A C 1
ATOM 735 O O . GLY A 1 89 ? 3.690 1.975 -14.645 1.00 95.12 89 GLY A O 1
ATOM 736 N N . HIS A 1 90 ? 2.615 0.314 -13.572 1.00 93.12 90 HIS A N 1
ATOM 737 C CA . HIS A 1 90 ? 3.447 -0.770 -14.107 1.00 93.12 90 HIS A CA 1
ATOM 738 C C . HIS A 1 90 ? 3.326 -0.888 -15.632 1.00 93.12 90 HIS A C 1
ATOM 740 O O . HIS A 1 90 ? 4.338 -0.912 -16.335 1.00 93.12 90 HIS A O 1
ATOM 746 N N . LEU A 1 91 ? 2.098 -0.885 -16.159 1.00 95.19 91 LEU A N 1
ATOM 747 C CA . LEU A 1 91 ? 1.840 -0.930 -17.603 1.00 95.19 91 LEU A CA 1
ATOM 748 C C . LEU A 1 91 ? 2.372 0.310 -18.328 1.00 95.19 91 LEU A C 1
ATOM 750 O O . LEU A 1 91 ? 3.010 0.188 -19.374 1.00 95.19 91 LEU A O 1
ATOM 754 N N . LYS A 1 92 ? 2.201 1.499 -17.743 1.00 95.25 92 LYS A N 1
ATOM 755 C CA . LYS A 1 92 ? 2.743 2.759 -18.270 1.00 95.25 92 LYS A CA 1
ATOM 756 C C . LYS A 1 92 ? 4.262 2.695 -18.427 1.00 95.25 92 LYS A C 1
ATOM 758 O O . LYS A 1 92 ? 4.803 3.207 -19.402 1.00 95.25 92 LYS A O 1
ATOM 763 N N . GLY A 1 93 ? 4.959 2.008 -17.519 1.00 94.56 93 GLY A N 1
ATOM 764 C CA . GLY A 1 93 ? 6.395 1.753 -17.634 1.00 94.56 93 GLY A CA 1
ATOM 765 C C . GLY A 1 93 ? 6.794 0.980 -18.900 1.00 94.56 93 GLY A C 1
ATOM 766 O O . GLY A 1 93 ? 7.899 1.197 -19.408 1.00 94.56 93 GLY A O 1
ATOM 767 N N . LYS A 1 94 ? 5.898 0.130 -19.423 1.00 95.88 94 LYS A N 1
ATOM 768 C CA . LYS A 1 94 ? 6.088 -0.709 -20.620 1.00 95.88 94 LYS A CA 1
ATOM 769 C C . LYS A 1 94 ? 5.662 -0.030 -21.927 1.00 95.88 94 LYS A C 1
ATOM 771 O O . LYS A 1 94 ? 6.124 -0.431 -22.992 1.00 95.88 94 LYS A O 1
ATOM 776 N N . ALA A 1 95 ? 4.833 1.011 -21.865 1.00 95.06 95 ALA A N 1
ATOM 777 C CA . ALA A 1 95 ? 4.384 1.797 -23.017 1.00 95.06 95 ALA A CA 1
ATOM 778 C C . ALA A 1 95 ? 5.479 2.760 -23.534 1.00 95.06 95 ALA A C 1
ATOM 780 O O . ALA A 1 95 ? 5.331 3.979 -23.502 1.00 95.06 95 ALA A O 1
ATOM 781 N N . LYS A 1 96 ? 6.620 2.216 -23.976 1.00 94.38 96 LYS A N 1
ATOM 782 C CA . LYS A 1 96 ? 7.766 2.970 -24.510 1.00 94.38 96 LYS A CA 1
ATOM 783 C C . LYS A 1 96 ? 7.526 3.523 -25.914 1.00 94.38 96 LYS A C 1
ATOM 785 O O . LYS A 1 96 ? 8.043 4.590 -26.227 1.00 94.38 96 LYS A O 1
ATOM 790 N N . ASN A 1 97 ? 6.756 2.821 -26.745 1.00 95.19 97 ASN A N 1
ATOM 791 C CA . ASN A 1 97 ? 6.373 3.289 -28.075 1.00 95.19 97 ASN A CA 1
ATOM 792 C C . ASN A 1 97 ? 4.923 3.797 -28.073 1.00 95.19 97 ASN A C 1
ATOM 794 O O . ASN A 1 97 ? 3.983 3.005 -28.104 1.00 95.19 97 ASN A O 1
ATOM 798 N N . LEU A 1 98 ? 4.751 5.122 -28.075 1.00 93.94 98 LEU A N 1
ATOM 799 C CA . LEU A 1 98 ? 3.430 5.759 -28.057 1.00 93.94 98 LEU A CA 1
ATOM 800 C C . LEU A 1 98 ? 2.679 5.661 -29.395 1.00 93.94 98 LEU A C 1
ATOM 802 O O . LEU A 1 98 ? 1.459 5.773 -29.405 1.00 93.94 98 LEU A O 1
ATOM 806 N N . ALA A 1 99 ? 3.369 5.398 -30.511 1.00 96.19 99 ALA A N 1
ATOM 807 C CA . ALA A 1 99 ? 2.717 5.176 -31.805 1.00 96.19 99 ALA A CA 1
ATOM 808 C C . ALA A 1 99 ? 2.011 3.809 -31.877 1.00 96.19 99 ALA A C 1
ATOM 810 O O . ALA A 1 99 ? 1.110 3.617 -32.689 1.00 96.19 99 ALA A O 1
ATOM 811 N N . LYS A 1 100 ? 2.433 2.848 -31.041 1.00 96.06 100 LYS A N 1
ATOM 812 C CA . LYS A 1 100 ? 1.861 1.497 -30.930 1.00 96.06 100 LYS A CA 1
ATOM 813 C C . LYS A 1 100 ? 1.875 1.039 -29.469 1.00 96.06 100 LYS A C 1
ATOM 815 O O . LYS A 1 100 ? 2.640 0.148 -29.095 1.00 96.06 100 LYS A O 1
ATOM 820 N N . VAL A 1 101 ? 1.039 1.673 -28.645 1.00 96.62 101 VAL A N 1
ATOM 821 C CA . VAL A 1 101 ? 1.024 1.483 -27.182 1.00 96.62 101 VAL A CA 1
ATOM 822 C C . VAL A 1 101 ? 0.816 0.019 -26.798 1.00 96.62 101 VAL A C 1
ATOM 824 O O . VAL A 1 101 ? 1.590 -0.522 -26.010 1.00 96.62 101 VAL A O 1
ATOM 827 N N . GLU A 1 102 ? -0.177 -0.641 -27.393 1.00 96.62 102 GLU A N 1
ATOM 828 C CA . GLU A 1 102 ? -0.506 -2.042 -27.104 1.00 96.62 102 GLU A CA 1
ATOM 829 C C . GLU A 1 102 ? 0.673 -2.972 -27.411 1.00 96.62 102 GLU A C 1
ATOM 831 O O . GLU A 1 102 ? 1.120 -3.721 -26.543 1.00 96.62 102 GLU A O 1
ATOM 836 N N . GLY A 1 103 ? 1.256 -2.847 -28.609 1.00 97.62 103 GLY A N 1
ATOM 837 C CA . GLY A 1 103 ? 2.428 -3.629 -29.010 1.00 97.62 103 GLY A CA 1
ATOM 838 C C . GLY A 1 103 ? 3.631 -3.403 -28.090 1.00 97.62 103 GLY A C 1
ATOM 839 O O . GLY A 1 103 ? 4.326 -4.353 -27.733 1.00 97.62 103 GLY A O 1
ATOM 840 N N . SER A 1 104 ? 3.838 -2.165 -27.631 1.00 97.31 104 SER A N 1
ATOM 841 C CA . SER A 1 104 ? 4.892 -1.841 -26.666 1.00 97.31 104 SER A CA 1
ATOM 842 C C . SER A 1 104 ? 4.673 -2.519 -25.311 1.00 97.31 104 SER A C 1
ATOM 844 O O . SER A 1 104 ? 5.622 -3.034 -24.717 1.00 97.31 104 SER A O 1
ATOM 846 N N . ILE A 1 105 ? 3.433 -2.530 -24.811 1.00 97.75 105 ILE A N 1
ATOM 847 C CA . ILE A 1 105 ? 3.085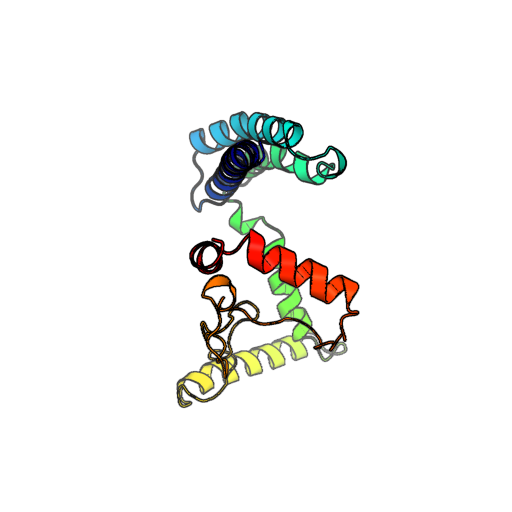 -3.178 -23.540 1.00 97.75 105 ILE A CA 1
ATOM 848 C C . ILE A 1 105 ? 3.265 -4.696 -23.643 1.00 97.75 105 ILE A C 1
ATOM 850 O O . ILE A 1 105 ? 3.836 -5.297 -22.728 1.00 97.75 105 ILE A O 1
ATOM 854 N N . VAL A 1 106 ? 2.829 -5.307 -24.750 1.00 97.81 106 VAL A N 1
ATOM 855 C CA . VAL A 1 106 ? 3.000 -6.746 -25.011 1.00 97.81 106 VAL A CA 1
ATOM 856 C C . VAL A 1 106 ? 4.483 -7.108 -25.031 1.00 97.81 106 VAL A C 1
ATOM 858 O O . VAL A 1 106 ? 4.910 -7.986 -24.283 1.00 97.81 106 VAL A O 1
ATOM 861 N N . GLN A 1 107 ? 5.296 -6.375 -25.794 1.00 97.25 107 GLN A N 1
ATOM 862 C CA . GLN A 1 107 ? 6.741 -6.601 -25.864 1.00 97.25 107 GLN A CA 1
ATOM 863 C C . GLN A 1 107 ? 7.418 -6.464 -24.491 1.00 97.25 107 GLN A C 1
ATOM 865 O O . GLN A 1 107 ? 8.232 -7.307 -24.104 1.00 97.25 107 GLN A O 1
ATOM 870 N N . GLY A 1 108 ? 7.077 -5.420 -23.729 1.00 96.31 108 GLY A N 1
ATOM 871 C CA . GLY A 1 108 ? 7.609 -5.220 -22.381 1.00 96.31 108 GLY A CA 1
ATOM 872 C C . GLY A 1 108 ? 7.193 -6.326 -21.407 1.00 96.31 108 GLY A C 1
ATOM 873 O O . GLY A 1 108 ? 7.982 -6.706 -20.545 1.00 96.31 108 GLY A O 1
ATOM 874 N N . SER A 1 109 ? 5.983 -6.871 -21.559 1.00 96.25 109 SER A N 1
ATOM 875 C CA . SER A 1 109 ? 5.486 -7.980 -20.734 1.00 96.25 109 SER A CA 1
ATOM 876 C C . SER A 1 109 ? 6.190 -9.294 -21.068 1.00 96.25 109 SER A C 1
ATOM 878 O O . SER A 1 109 ? 6.716 -9.925 -20.159 1.00 96.25 109 SER A O 1
ATOM 880 N N . LEU A 1 110 ? 6.338 -9.630 -22.355 1.00 97.44 110 LEU A N 1
ATOM 881 C CA . LEU A 1 110 ? 7.124 -10.787 -22.804 1.0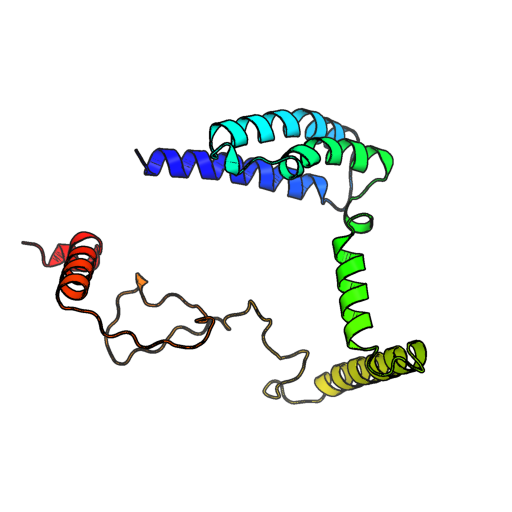0 97.44 110 LEU A CA 1
ATOM 882 C C . LEU A 1 110 ? 8.571 -10.726 -22.305 1.00 97.44 110 LEU A C 1
ATOM 884 O O . LEU A 1 110 ? 9.127 -11.726 -21.854 1.00 97.44 110 LEU A O 1
ATOM 888 N N . THR A 1 111 ? 9.182 -9.541 -22.352 1.00 95.38 111 THR A N 1
ATOM 889 C CA . THR A 1 111 ? 10.554 -9.331 -21.870 1.00 95.38 111 THR A CA 1
ATOM 890 C C . THR A 1 111 ? 10.655 -9.542 -20.355 1.00 95.38 111 THR A C 1
ATOM 892 O O . THR A 1 111 ? 11.586 -10.191 -19.878 1.00 95.38 111 THR A O 1
ATOM 895 N N . GLU A 1 112 ? 9.692 -9.020 -19.587 1.00 94.06 112 GLU A N 1
ATOM 896 C CA . GLU A 1 112 ? 9.603 -9.217 -18.134 1.00 94.06 112 GLU A CA 1
ATOM 897 C C . GLU A 1 112 ? 9.416 -10.695 -17.766 1.00 94.06 112 GLU A C 1
ATOM 899 O O . GLU A 1 112 ? 10.142 -11.204 -16.913 1.00 94.06 112 GLU A O 1
ATOM 904 N N . GLU A 1 113 ? 8.484 -11.388 -18.418 1.00 95.12 113 GLU A N 1
ATOM 905 C CA . GLU A 1 113 ? 8.193 -12.806 -18.184 1.00 95.12 113 GLU A CA 1
ATOM 906 C C . GLU A 1 113 ? 9.380 -13.694 -18.550 1.00 95.12 113 GLU A C 1
ATOM 908 O O . GLU A 1 113 ? 9.808 -14.505 -17.731 1.00 95.12 113 GLU A O 1
ATOM 913 N N . THR A 1 114 ? 9.981 -13.478 -19.724 1.00 95.56 114 THR A N 1
ATOM 914 C CA . THR A 1 114 ? 11.168 -14.222 -20.170 1.00 95.56 114 THR A CA 1
ATOM 915 C C . THR A 1 114 ? 12.336 -14.001 -19.211 1.00 95.56 114 THR A C 1
ATOM 917 O O . THR A 1 114 ? 12.991 -14.956 -18.802 1.00 95.56 114 THR A O 1
ATOM 920 N N . SER A 1 115 ? 12.583 -12.758 -18.779 1.00 93.38 115 SER A N 1
ATOM 921 C CA . SER A 1 115 ? 13.639 -12.466 -17.802 1.00 93.38 115 SER A CA 1
ATOM 922 C C . SER A 1 115 ? 13.372 -13.122 -16.445 1.00 93.38 115 SER A C 1
ATOM 924 O O . SER A 1 115 ? 14.315 -13.604 -15.813 1.00 93.38 115 SER A O 1
ATOM 926 N N . ASN A 1 116 ? 12.118 -13.137 -15.987 1.00 92.38 116 ASN A N 1
ATOM 927 C CA . ASN A 1 116 ? 11.734 -13.794 -14.741 1.00 92.38 116 ASN A CA 1
ATOM 928 C C . ASN A 1 116 ? 11.884 -15.315 -14.850 1.00 92.38 116 ASN A C 1
ATOM 930 O O . ASN A 1 116 ? 12.431 -15.928 -13.937 1.00 92.38 116 ASN A O 1
ATOM 934 N N . PHE A 1 117 ? 11.472 -15.924 -15.962 1.00 94.19 117 PHE A N 1
ATOM 935 C CA . PHE A 1 117 ? 11.616 -17.359 -16.202 1.00 94.19 117 PHE A CA 1
ATOM 936 C C . PHE A 1 117 ? 13.090 -17.776 -16.275 1.00 94.19 117 PHE A C 1
ATOM 938 O O . PHE A 1 117 ? 13.519 -18.674 -15.553 1.00 94.19 117 PHE A O 1
ATOM 945 N N . SER A 1 118 ? 13.907 -17.057 -17.047 1.00 94.12 118 SER A N 1
ATOM 946 C CA . SER A 1 118 ? 15.350 -17.313 -17.133 1.00 94.12 118 SER A CA 1
ATOM 947 C C . SER A 1 118 ? 16.052 -17.179 -15.778 1.00 94.12 118 SER A C 1
ATOM 949 O O . SER A 1 118 ? 17.013 -17.897 -15.511 1.00 94.12 118 SER A O 1
ATOM 951 N N . SER A 1 119 ? 15.543 -16.330 -14.872 1.00 93.69 119 SER A N 1
ATOM 952 C CA . SER A 1 119 ? 16.115 -16.162 -13.527 1.00 93.69 119 SER A CA 1
ATOM 953 C C . SER A 1 119 ? 16.119 -17.437 -12.676 1.00 93.69 119 SER A C 1
ATOM 955 O O . SER A 1 119 ? 16.918 -17.536 -11.747 1.00 93.69 119 SER A O 1
ATOM 957 N N . TYR A 1 120 ? 15.267 -18.424 -12.979 1.00 92.75 120 TYR A N 1
ATOM 958 C CA . TYR A 1 120 ? 15.257 -19.712 -12.278 1.00 92.75 120 TYR A CA 1
ATOM 959 C C . TYR A 1 120 ? 16.480 -20.576 -12.586 1.00 92.75 120 TYR A C 1
ATOM 961 O O . TYR A 1 120 ? 16.858 -21.383 -11.743 1.00 92.75 120 TYR A O 1
ATOM 969 N N . TYR A 1 121 ? 17.116 -20.375 -13.739 1.00 94.25 121 TYR A N 1
ATOM 970 C CA . TYR A 1 121 ? 18.274 -21.156 -14.174 1.00 94.25 121 TYR A CA 1
ATOM 971 C C . TYR A 1 121 ? 19.612 -20.500 -13.816 1.00 94.25 121 TYR A C 1
ATOM 973 O O . TYR A 1 121 ? 20.666 -21.110 -13.981 1.00 94.25 121 TYR A O 1
ATOM 981 N N . PHE A 1 122 ? 19.595 -19.257 -13.332 1.00 92.50 122 PHE A N 1
ATOM 982 C CA . PHE A 1 122 ? 20.808 -18.573 -12.897 1.00 92.50 122 PHE A CA 1
ATOM 983 C C . PHE A 1 122 ? 21.184 -18.942 -11.462 1.00 92.50 122 PHE A C 1
ATOM 985 O O . PHE A 1 122 ? 20.327 -19.218 -10.622 1.00 92.50 122 PHE A O 1
ATOM 992 N N . SER A 1 123 ? 22.488 -18.896 -11.175 1.00 91.81 123 SER A N 1
ATOM 993 C CA . SER A 1 123 ? 23.006 -19.047 -9.813 1.00 91.81 123 SER A CA 1
ATOM 994 C C . SER A 1 123 ? 22.355 -18.021 -8.868 1.00 91.81 123 SER A C 1
ATOM 996 O O . SER A 1 123 ? 22.135 -16.879 -9.287 1.00 91.81 123 SER A O 1
ATOM 998 N N . PRO A 1 124 ? 22.096 -18.368 -7.589 1.00 86.06 124 PRO A N 1
ATOM 999 C CA . PRO A 1 124 ? 21.508 -17.454 -6.605 1.00 86.06 124 PRO A CA 1
ATOM 1000 C C . PRO A 1 124 ? 22.257 -16.126 -6.456 1.00 86.06 124 PRO A C 1
ATOM 1002 O O . PRO A 1 124 ? 21.655 -15.117 -6.108 1.00 86.06 124 PRO A O 1
ATOM 1005 N N . ASN A 1 125 ? 23.554 -16.109 -6.763 1.00 86.62 125 ASN A N 1
ATOM 1006 C CA . ASN A 1 125 ? 24.394 -14.917 -6.648 1.00 86.62 125 ASN A CA 1
ATOM 1007 C C . ASN A 1 125 ? 24.213 -13.940 -7.823 1.00 86.62 125 ASN A C 1
ATOM 1009 O O . ASN A 1 125 ? 24.701 -12.810 -7.776 1.00 86.62 125 ASN A O 1
ATOM 1013 N N . VAL A 1 126 ? 23.529 -14.352 -8.894 1.00 88.56 126 VAL A N 1
ATOM 1014 C CA . VAL A 1 126 ? 23.273 -13.496 -10.052 1.00 88.56 126 VAL A CA 1
ATOM 1015 C C . VAL A 1 126 ? 22.147 -12.526 -9.721 1.00 88.56 126 VAL A C 1
ATOM 1017 O O . VAL A 1 126 ? 21.023 -12.906 -9.379 1.00 88.56 126 VAL A O 1
ATOM 1020 N N . ARG A 1 127 ? 22.439 -11.233 -9.872 1.00 84.88 127 ARG A N 1
ATOM 1021 C CA . ARG A 1 127 ? 21.458 -10.175 -9.660 1.00 84.88 127 ARG A CA 1
ATOM 1022 C C . ARG A 1 127 ? 20.424 -10.184 -10.784 1.00 84.88 127 ARG A C 1
ATOM 1024 O O . ARG A 1 127 ? 20.679 -9.713 -11.887 1.00 84.88 127 ARG A O 1
ATOM 1031 N N . THR A 1 128 ? 19.231 -10.670 -10.473 1.00 88.00 128 THR A N 1
ATOM 1032 C CA . THR A 1 128 ? 18.058 -10.642 -11.357 1.00 88.00 128 THR A CA 1
ATOM 1033 C C . THR A 1 128 ? 16.969 -9.770 -10.749 1.00 88.00 128 THR A C 1
ATOM 1035 O O . THR A 1 128 ? 17.078 -9.358 -9.599 1.00 88.00 128 THR A O 1
ATOM 1038 N N . ARG A 1 129 ? 15.877 -9.508 -11.473 1.00 82.38 129 ARG A N 1
ATOM 1039 C CA . ARG A 1 129 ? 14.726 -8.803 -10.891 1.00 82.38 129 ARG A CA 1
ATOM 1040 C C . ARG A 1 129 ? 14.121 -9.539 -9.689 1.00 82.38 129 ARG A C 1
ATOM 1042 O O . ARG A 1 129 ? 13.647 -8.883 -8.769 1.00 82.38 129 ARG A O 1
ATOM 1049 N N . ARG A 1 130 ? 14.161 -10.875 -9.692 1.00 81.38 130 ARG A N 1
ATOM 1050 C CA . ARG A 1 130 ? 13.685 -11.721 -8.589 1.00 81.38 130 ARG A CA 1
ATOM 1051 C C . ARG A 1 130 ? 14.609 -11.651 -7.372 1.00 81.38 130 ARG A C 1
ATOM 1053 O O . ARG A 1 130 ? 14.123 -11.576 -6.252 1.00 81.38 130 ARG A O 1
ATOM 1060 N N . THR A 1 131 ? 15.921 -11.680 -7.601 1.00 81.38 131 THR A N 1
ATOM 1061 C CA . THR A 1 131 ? 16.940 -11.684 -6.535 1.00 81.38 131 THR A CA 1
ATOM 1062 C C . THR A 1 131 ? 17.318 -10.275 -6.065 1.00 81.38 131 THR A C 1
ATOM 1064 O O . THR A 1 131 ? 17.939 -10.110 -5.022 1.00 81.38 131 THR A O 1
ATOM 1067 N N . ALA A 1 132 ? 16.995 -9.235 -6.836 1.00 81.19 132 ALA A N 1
ATOM 1068 C CA . ALA A 1 132 ? 17.297 -7.861 -6.465 1.00 81.19 132 ALA A CA 1
ATOM 1069 C C . ALA A 1 132 ? 16.551 -7.480 -5.182 1.00 81.19 132 ALA A C 1
ATOM 1071 O O . ALA A 1 132 ? 15.330 -7.627 -5.092 1.00 81.19 132 ALA A O 1
ATOM 1072 N N . THR A 1 133 ? 17.291 -6.927 -4.223 1.00 72.25 133 THR A N 1
ATOM 1073 C CA . THR A 1 133 ? 16.724 -6.411 -2.979 1.00 72.25 133 THR A CA 1
ATOM 1074 C C . THR A 1 133 ? 15.682 -5.336 -3.275 1.00 72.25 133 THR A C 1
ATOM 1076 O O . THR A 1 133 ? 15.855 -4.472 -4.149 1.00 72.25 133 THR A O 1
ATOM 1079 N N . LYS A 1 134 ? 14.548 -5.413 -2.570 1.00 71.44 134 LYS A N 1
ATOM 1080 C CA . LYS A 1 134 ? 13.481 -4.414 -2.693 1.00 71.44 134 LYS A CA 1
ATOM 1081 C C . LYS A 1 134 ? 13.991 -3.068 -2.175 1.00 71.44 134 LYS A C 1
ATOM 1083 O O . LYS A 1 134 ? 14.921 -2.998 -1.385 1.00 71.44 134 LYS A O 1
ATOM 1088 N N . ARG A 1 135 ? 13.363 -1.968 -2.601 1.00 65.31 135 ARG A N 1
ATOM 1089 C CA . ARG A 1 135 ? 13.795 -0.608 -2.214 1.00 65.31 135 ARG A CA 1
ATOM 1090 C C . ARG A 1 135 ? 13.853 -0.376 -0.697 1.00 65.31 135 ARG A C 1
ATOM 1092 O O . ARG A 1 135 ? 14.664 0.434 -0.271 1.00 65.31 135 ARG A O 1
ATOM 1099 N N . TYR A 1 136 ? 13.010 -1.070 0.066 1.00 65.06 136 TYR A N 1
ATOM 1100 C CA . TYR A 1 136 ? 12.916 -0.973 1.528 1.00 65.06 136 TYR A CA 1
ATOM 1101 C C . TYR A 1 136 ? 13.614 -2.121 2.262 1.00 65.06 136 TYR A C 1
ATOM 1103 O O . TYR A 1 136 ? 13.473 -2.243 3.469 1.00 65.06 136 TYR A O 1
ATOM 1111 N N . ASP A 1 137 ? 14.311 -2.984 1.530 1.00 69.44 137 ASP A N 1
ATOM 1112 C CA . ASP A 1 137 ? 15.118 -4.047 2.106 1.00 69.44 137 ASP A CA 1
ATOM 1113 C C . ASP A 1 137 ? 16.548 -3.511 2.241 1.00 69.44 137 ASP A C 1
ATOM 1115 O O . ASP A 1 137 ? 17.230 -3.242 1.243 1.00 69.44 137 ASP A O 1
ATOM 1119 N N . ASP A 1 138 ? 16.961 -3.261 3.480 1.00 67.31 138 ASP A N 1
ATOM 1120 C CA . ASP A 1 138 ? 18.313 -2.828 3.837 1.00 67.31 138 ASP A CA 1
ATOM 1121 C C . ASP A 1 138 ? 19.326 -3.986 3.797 1.00 67.31 138 ASP A C 1
ATOM 1123 O O . ASP A 1 138 ? 20.524 -3.771 3.987 1.00 67.31 138 ASP A O 1
ATOM 1127 N N . GLY A 1 139 ? 18.863 -5.201 3.481 1.00 66.56 139 GLY A N 1
ATOM 1128 C CA . GLY A 1 139 ? 19.670 -6.407 3.402 1.00 66.56 139 GLY A CA 1
ATOM 1129 C C . GLY A 1 139 ? 20.096 -6.946 4.764 1.00 66.56 139 GLY A C 1
ATOM 1130 O O . GLY A 1 139 ? 20.843 -7.923 4.794 1.00 66.56 139 GLY A O 1
ATOM 1131 N N . GLY A 1 140 ? 19.674 -6.335 5.879 1.00 67.81 140 GLY A N 1
ATOM 1132 C CA . GLY A 1 140 ? 20.017 -6.813 7.219 1.00 67.81 140 GLY A CA 1
ATOM 1133 C C . GLY A 1 140 ? 21.499 -6.672 7.599 1.00 67.81 140 GLY A C 1
ATOM 1134 O O . GLY A 1 140 ? 21.914 -7.193 8.633 1.00 67.81 140 GLY A O 1
ATOM 1135 N N . VAL A 1 141 ? 22.332 -6.041 6.762 1.00 68.44 141 VAL A N 1
ATOM 1136 C CA . VAL A 1 141 ? 23.788 -6.041 6.958 1.00 68.44 141 VAL A CA 1
ATOM 1137 C C . VAL A 1 141 ? 24.184 -4.906 7.894 1.00 68.44 141 VAL A C 1
ATOM 1139 O O . VAL A 1 141 ? 24.089 -3.732 7.536 1.00 68.44 141 VAL A O 1
ATOM 1142 N N . ALA A 1 142 ? 24.663 -5.261 9.087 1.00 70.12 142 ALA A N 1
ATOM 1143 C CA . ALA A 1 142 ? 25.164 -4.288 10.048 1.00 70.12 142 ALA A CA 1
ATOM 1144 C C . ALA A 1 142 ? 26.394 -3.539 9.493 1.00 70.12 142 ALA A C 1
ATOM 1146 O O . ALA A 1 142 ? 27.277 -4.158 8.884 1.00 70.12 142 ALA A O 1
ATOM 1147 N N . PRO A 1 143 ? 26.488 -2.217 9.707 1.00 70.69 143 PRO A N 1
ATOM 1148 C CA . PRO A 1 143 ? 27.655 -1.447 9.302 1.00 70.69 143 PRO A CA 1
ATOM 1149 C C . PRO A 1 143 ? 28.924 -1.936 10.018 1.00 70.69 143 PRO A C 1
ATOM 1151 O O . PRO A 1 143 ? 28.943 -2.157 11.230 1.00 70.69 143 PRO A O 1
ATOM 1154 N N . VAL A 1 144 ? 30.008 -2.094 9.253 1.00 75.38 144 VAL A N 1
ATOM 1155 C CA . VAL A 1 144 ? 31.322 -2.486 9.782 1.00 75.38 144 VAL A CA 1
ATOM 1156 C C . VAL A 1 144 ? 32.129 -1.229 10.092 1.00 75.38 144 VAL A C 1
ATOM 1158 O O . VAL A 1 144 ? 32.480 -0.466 9.191 1.00 75.38 144 VAL A O 1
ATOM 1161 N N . TYR A 1 145 ? 32.456 -1.029 11.366 1.00 75.25 145 TYR A N 1
ATOM 1162 C CA . TYR A 1 145 ? 33.281 0.085 11.831 1.00 75.25 145 TYR A CA 1
ATOM 1163 C C . TYR A 1 145 ? 34.705 -0.378 12.140 1.00 75.25 145 TYR A C 1
ATOM 1165 O O . TYR A 1 145 ? 34.920 -1.485 12.628 1.00 75.25 145 TYR A O 1
ATOM 1173 N N . ARG A 1 146 ? 35.693 0.493 11.898 1.00 79.12 146 ARG A N 1
ATOM 1174 C CA . ARG A 1 146 ? 37.101 0.244 12.268 1.00 79.12 146 ARG A CA 1
ATOM 1175 C C . ARG A 1 146 ? 37.365 0.379 13.773 1.00 79.12 146 ARG A C 1
ATOM 1177 O O . ARG A 1 146 ? 38.428 -0.017 14.238 1.00 79.12 146 ARG A O 1
ATOM 1184 N N . HIS A 1 147 ? 36.420 0.949 14.516 1.00 79.50 147 HIS A N 1
ATOM 1185 C CA . HIS A 1 147 ? 36.528 1.227 15.947 1.00 79.50 147 HIS A CA 1
ATOM 1186 C C . HIS A 1 147 ? 35.349 0.613 16.703 1.00 79.50 147 HIS A C 1
ATOM 1188 O O . HIS A 1 147 ? 34.321 0.286 16.106 1.00 79.50 147 HIS A O 1
ATOM 1194 N N . VAL A 1 148 ? 35.495 0.466 18.022 1.00 78.94 148 VAL A N 1
ATOM 1195 C CA . VAL A 1 148 ? 34.390 0.053 18.891 1.00 78.94 148 VAL A CA 1
ATOM 1196 C C . VAL A 1 148 ? 33.360 1.175 18.904 1.00 78.94 148 VAL A C 1
ATOM 1198 O O . VAL A 1 148 ? 33.629 2.277 19.371 1.00 78.94 148 VAL A O 1
ATOM 1201 N N . VAL A 1 149 ? 32.195 0.886 18.339 1.00 76.12 149 VAL A N 1
ATOM 1202 C CA . VAL A 1 149 ? 31.057 1.800 18.275 1.00 76.12 149 VAL A CA 1
ATOM 1203 C C . VAL A 1 149 ? 29.958 1.268 19.211 1.00 76.12 149 VAL A C 1
ATOM 1205 O O . VAL A 1 149 ? 29.707 0.054 19.184 1.00 76.12 149 VAL A O 1
ATOM 1208 N N . PRO A 1 150 ? 29.323 2.121 20.038 1.00 73.94 150 PRO A N 1
ATOM 1209 C CA . PRO A 1 150 ? 28.182 1.741 20.871 1.00 73.94 150 PRO A CA 1
ATOM 1210 C C . PRO A 1 150 ? 27.043 1.110 20.068 1.00 73.94 150 PRO A C 1
ATOM 1212 O O . PRO A 1 150 ? 26.864 1.397 18.881 1.00 73.94 150 PRO A O 1
ATOM 1215 N N . SER A 1 151 ? 26.258 0.254 20.719 1.00 73.69 151 SER A N 1
ATOM 1216 C CA . SER A 1 151 ? 25.183 -0.517 20.070 1.00 73.69 151 SER A CA 1
ATOM 1217 C C . SER A 1 151 ? 24.130 0.363 19.378 1.00 73.69 151 SER A C 1
ATOM 1219 O O . SER A 1 151 ? 23.709 0.040 18.269 1.00 73.69 151 SER A O 1
ATOM 1221 N N . ILE A 1 152 ? 23.806 1.520 19.963 1.00 71.81 152 ILE A N 1
ATOM 1222 C CA . ILE A 1 152 ? 22.859 2.511 19.422 1.00 71.81 152 ILE A CA 1
ATOM 1223 C C . ILE A 1 152 ? 23.265 3.077 18.051 1.00 71.81 152 ILE A C 1
ATOM 1225 O O . ILE A 1 152 ? 22.424 3.524 17.283 1.00 71.81 152 ILE A O 1
ATOM 1229 N N . PHE A 1 153 ? 24.554 3.037 17.707 1.00 72.56 153 PHE A N 1
ATOM 1230 C CA . PHE A 1 153 ? 25.056 3.506 16.413 1.00 72.56 153 PHE A CA 1
ATOM 1231 C C . PHE A 1 153 ? 25.334 2.357 15.432 1.00 72.56 153 PHE A C 1
ATOM 1233 O O . PHE A 1 153 ? 25.845 2.602 14.343 1.00 72.56 153 PHE A O 1
ATOM 1240 N N . LYS A 1 154 ? 25.015 1.108 15.798 1.00 74.50 154 LYS A N 1
ATOM 1241 C CA . LYS A 1 154 ? 25.122 -0.077 14.925 1.00 74.50 154 LYS A CA 1
ATOM 1242 C C . LYS A 1 154 ? 23.793 -0.465 14.284 1.00 74.50 154 LYS A C 1
ATOM 1244 O O . LYS A 1 154 ? 23.677 -1.580 13.772 1.00 74.50 154 LYS A O 1
ATOM 1249 N N . GLU A 1 155 ? 22.798 0.415 14.333 1.00 70.75 155 GLU A N 1
ATOM 1250 C CA . GLU A 1 155 ? 21.504 0.145 13.721 1.00 70.75 155 GLU A CA 1
ATOM 1251 C C . GLU A 1 155 ? 21.675 -0.232 12.247 1.00 70.75 155 GLU A C 1
ATOM 1253 O O . GLU A 1 155 ? 22.412 0.399 11.482 1.00 70.75 155 GLU A O 1
ATOM 1258 N N . ILE A 1 156 ? 21.012 -1.322 11.871 1.00 74.00 156 ILE A N 1
ATOM 1259 C CA . ILE A 1 156 ? 20.963 -1.782 10.493 1.00 74.00 156 ILE A CA 1
ATOM 1260 C C . ILE A 1 156 ? 20.099 -0.779 9.735 1.00 74.00 156 ILE A C 1
ATOM 1262 O O . ILE A 1 156 ? 18.959 -0.513 10.108 1.00 74.00 156 ILE A O 1
ATOM 1266 N N . GLY A 1 157 ? 20.659 -0.192 8.683 1.00 67.62 157 GLY A N 1
ATOM 1267 C CA . GLY A 1 157 ? 19.932 0.774 7.881 1.00 67.62 157 GLY A CA 1
ATOM 1268 C C . GLY A 1 157 ? 20.687 1.181 6.629 1.00 67.62 157 GLY A C 1
ATOM 1269 O O . GLY A 1 157 ? 21.918 1.236 6.583 1.00 67.62 157 GLY A O 1
ATOM 1270 N N . ARG A 1 158 ? 19.929 1.501 5.581 1.00 64.81 158 ARG A N 1
ATOM 1271 C CA . ARG A 1 158 ? 20.474 2.034 4.335 1.00 64.81 158 ARG A CA 1
ATOM 1272 C C . ARG A 1 158 ? 20.410 3.557 4.359 1.00 64.81 158 ARG A C 1
ATOM 1274 O O . ARG A 1 158 ? 19.328 4.130 4.259 1.00 64.81 158 ARG A O 1
ATOM 1281 N N . LEU A 1 159 ? 21.568 4.216 4.419 1.00 65.00 159 LEU A N 1
ATOM 1282 C CA . LEU A 1 159 ? 21.648 5.668 4.245 1.00 65.00 159 LEU A CA 1
ATOM 1283 C C . LEU A 1 159 ? 21.086 6.046 2.863 1.00 65.00 159 LEU A C 1
ATOM 1285 O O . LEU A 1 159 ? 21.580 5.589 1.828 1.00 65.00 159 LEU A O 1
ATOM 1289 N N . ALA A 1 160 ? 20.024 6.850 2.847 1.00 61.44 160 ALA A N 1
ATOM 1290 C CA . ALA A 1 160 ? 19.370 7.304 1.628 1.00 61.44 160 ALA A CA 1
ATOM 1291 C C . ALA A 1 160 ? 19.870 8.700 1.227 1.00 61.44 160 ALA A C 1
ATOM 1293 O O . ALA A 1 160 ? 19.948 9.610 2.049 1.00 61.44 160 ALA A O 1
ATOM 1294 N N . GLY A 1 161 ? 20.161 8.882 -0.063 1.00 68.19 161 GLY A N 1
ATOM 1295 C CA . GLY A 1 161 ? 20.568 10.167 -0.633 1.00 68.19 161 GLY A CA 1
ATOM 1296 C C . GLY A 1 161 ? 22.070 10.295 -0.895 1.00 68.19 161 GLY A C 1
ATOM 1297 O O . GLY A 1 161 ? 22.857 9.377 -0.673 1.00 68.19 161 GLY A O 1
ATOM 1298 N N . LYS A 1 162 ? 22.468 11.448 -1.443 1.00 73.69 162 LYS A N 1
ATOM 1299 C CA . LYS A 1 162 ? 23.877 11.765 -1.704 1.00 73.69 162 LYS A CA 1
ATOM 1300 C C . LYS A 1 162 ? 24.560 12.087 -0.377 1.00 73.69 162 LYS A C 1
ATOM 1302 O O . LYS A 1 162 ? 24.116 13.000 0.318 1.00 73.69 162 LYS A O 1
ATOM 1307 N N . LEU A 1 163 ? 25.647 11.381 -0.063 1.00 75.88 163 LEU A N 1
ATOM 1308 C CA . LEU A 1 163 ? 26.486 11.699 1.089 1.00 75.88 163 LEU A CA 1
ATOM 1309 C C . LEU A 1 163 ? 26.947 13.160 0.983 1.00 75.88 163 LEU A C 1
ATOM 1311 O O . LEU A 1 163 ? 27.525 13.566 -0.028 1.00 75.88 163 LEU A O 1
ATOM 1315 N N . LYS A 1 164 ? 26.659 13.950 2.017 1.00 78.88 164 LYS A N 1
ATOM 1316 C CA . LYS A 1 164 ? 27.192 15.300 2.181 1.00 78.88 164 LYS A CA 1
ATOM 1317 C C . LYS A 1 164 ? 28.096 15.287 3.395 1.00 78.88 164 LYS A C 1
ATOM 1319 O O . LYS A 1 164 ? 27.620 15.165 4.520 1.00 78.88 164 LYS A O 1
ATOM 1324 N N . GLU A 1 165 ? 29.389 15.404 3.149 1.00 78.62 165 GLU A N 1
ATOM 1325 C CA . GLU A 1 165 ? 30.353 15.615 4.212 1.00 78.62 165 GLU A CA 1
ATOM 1326 C C . GLU A 1 165 ? 30.192 17.051 4.717 1.00 78.62 165 GLU A C 1
ATOM 1328 O O . GLU A 1 165 ? 30.227 18.008 3.941 1.00 78.62 165 GLU A O 1
ATOM 1333 N N . LYS A 1 166 ? 29.917 17.199 6.012 1.00 78.69 166 LYS A N 1
ATOM 1334 C CA . LYS A 1 166 ? 29.796 18.498 6.669 1.00 78.69 166 LYS A CA 1
ATOM 1335 C C . LYS A 1 166 ? 30.829 18.540 7.779 1.00 78.69 166 LYS A C 1
ATOM 1337 O O . LYS A 1 166 ? 30.750 17.734 8.702 1.00 78.69 166 LYS A O 1
ATOM 1342 N N . SER A 1 167 ? 31.764 19.482 7.710 1.00 80.31 167 SER A N 1
ATOM 1343 C CA . SER A 1 167 ? 32.635 19.794 8.840 1.00 80.31 167 SER A CA 1
ATOM 1344 C C . SER A 1 167 ? 31.807 20.461 9.933 1.00 80.31 167 SER A C 1
ATOM 1346 O O . SER A 1 167 ? 30.989 21.343 9.658 1.00 80.31 167 SER A O 1
ATOM 1348 N N . TRP A 1 168 ? 31.974 20.018 11.173 1.00 82.12 168 TRP A N 1
ATOM 1349 C CA . TRP A 1 168 ? 31.269 20.606 12.306 1.00 82.12 168 TRP A CA 1
ATOM 1350 C C . TRP A 1 168 ? 32.156 21.654 12.963 1.00 82.12 168 TRP A C 1
ATOM 1352 O O . TRP A 1 168 ? 33.305 21.370 13.294 1.00 82.12 168 TRP A O 1
ATOM 1362 N N . ASP A 1 169 ? 31.606 22.846 13.187 1.00 88.56 169 ASP A N 1
ATOM 1363 C CA . ASP A 1 169 ? 32.266 23.853 14.015 1.00 88.56 169 ASP A CA 1
ATOM 1364 C C . ASP A 1 169 ? 32.390 23.366 15.460 1.00 88.56 169 ASP A C 1
ATOM 1366 O O . ASP A 1 169 ? 31.559 22.598 15.956 1.00 88.56 169 ASP A O 1
ATOM 1370 N N . HIS A 1 170 ? 33.383 23.896 16.176 1.00 88.38 170 HIS A N 1
ATOM 1371 C CA . HIS A 1 170 ? 33.668 23.533 17.566 1.00 88.38 170 HIS A CA 1
ATOM 1372 C C . HIS A 1 170 ? 32.426 23.612 18.473 1.00 88.38 170 HIS A C 1
ATOM 1374 O O . HIS A 1 170 ? 32.250 22.778 19.362 1.00 88.38 170 HIS A O 1
ATOM 1380 N N . LYS A 1 171 ? 31.532 24.587 18.257 1.00 89.00 171 LYS A N 1
ATOM 1381 C CA . LYS A 1 171 ? 30.289 24.718 19.037 1.00 89.00 171 LYS A CA 1
ATOM 1382 C C . LYS A 1 171 ? 29.365 23.511 18.854 1.00 89.00 171 LYS A C 1
ATOM 1384 O O . LYS A 1 171 ? 28.857 22.980 19.836 1.00 89.00 171 LYS A O 1
ATOM 1389 N N . HIS A 1 172 ? 29.182 23.057 17.615 1.00 84.81 172 HIS A N 1
ATOM 1390 C CA . HIS A 1 172 ? 28.362 21.883 17.308 1.00 84.81 172 HIS A CA 1
ATOM 1391 C C . HIS A 1 172 ? 29.007 20.598 17.821 1.00 84.81 172 HIS A C 1
ATOM 1393 O O . HIS A 1 172 ? 28.316 19.738 18.361 1.00 84.81 172 HIS A O 1
ATOM 1399 N N . LEU A 1 173 ? 30.333 20.503 17.710 1.00 85.19 173 LEU A N 1
ATOM 1400 C CA . LEU A 1 173 ? 31.098 19.364 18.206 1.00 85.19 173 LEU A CA 1
ATOM 1401 C C . LEU A 1 173 ? 30.979 19.248 19.732 1.00 85.19 173 LEU A C 1
ATOM 1403 O O . LEU A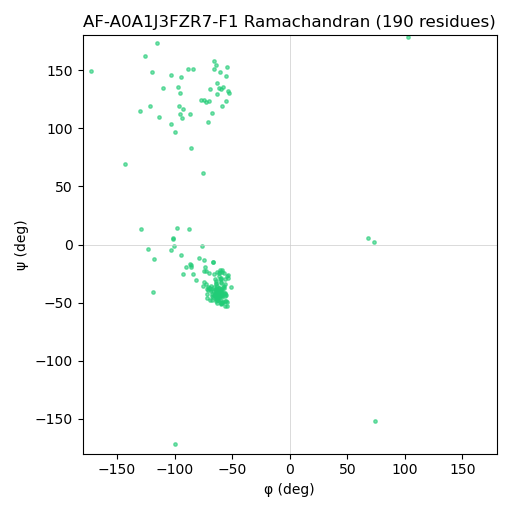 1 173 ? 30.643 18.184 20.238 1.00 85.19 173 LEU A O 1
ATOM 1407 N N . SER A 1 174 ? 31.142 20.356 20.461 1.00 86.88 174 SER A N 1
ATOM 1408 C CA . SER A 1 174 ? 30.966 20.394 21.918 1.00 86.88 174 SER A CA 1
ATOM 1409 C C . SER A 1 174 ? 29.530 20.071 22.340 1.00 86.88 174 SER A C 1
ATOM 1411 O O . SER A 1 174 ? 29.328 19.305 23.279 1.00 86.88 174 SER A O 1
ATOM 1413 N N . ALA A 1 175 ? 28.525 20.591 21.629 1.00 86.31 175 ALA A N 1
ATOM 1414 C CA . ALA A 1 175 ? 27.123 20.302 21.921 1.00 86.31 175 ALA A CA 1
ATOM 1415 C C . ALA A 1 175 ? 26.789 18.811 21.752 1.00 86.31 175 ALA A C 1
ATOM 1417 O O . ALA A 1 175 ? 26.173 18.217 22.634 1.00 86.31 175 ALA A O 1
ATOM 1418 N N . ALA A 1 176 ? 27.227 18.191 20.656 1.00 82.75 176 ALA A N 1
ATOM 1419 C CA . ALA A 1 176 ? 26.991 16.770 20.431 1.00 82.75 176 ALA A CA 1
ATOM 1420 C C . ALA A 1 176 ? 27.801 15.882 21.372 1.00 82.75 176 ALA A C 1
ATOM 1422 O O . ALA A 1 176 ? 27.272 14.894 21.866 1.00 82.75 176 ALA A O 1
ATOM 1423 N N . HIS A 1 177 ? 29.044 16.261 21.678 1.00 83.69 177 HIS A N 1
ATOM 1424 C CA . HIS A 1 177 ? 29.851 15.569 22.677 1.00 83.69 177 HIS A CA 1
ATOM 1425 C C . HIS A 1 177 ? 29.133 15.574 24.036 1.00 83.69 177 HIS A C 1
ATOM 1427 O O . HIS A 1 177 ? 28.926 14.518 24.621 1.00 83.69 177 HIS A O 1
ATOM 1433 N N . ASN A 1 178 ? 28.653 16.734 24.496 1.00 83.62 178 ASN A N 1
ATOM 1434 C CA . ASN A 1 178 ? 27.878 16.842 25.737 1.00 83.62 178 ASN A CA 1
ATOM 1435 C C . ASN A 1 178 ? 26.572 16.039 25.697 1.00 83.62 178 ASN A C 1
ATOM 1437 O O . ASN A 1 178 ? 26.182 15.456 26.705 1.00 83.62 178 ASN A O 1
ATOM 1441 N N . TYR A 1 179 ? 25.891 16.003 24.549 1.00 82.62 179 TYR A N 1
ATOM 1442 C CA . TYR A 1 179 ? 24.679 15.205 24.383 1.00 82.62 179 TYR A CA 1
ATOM 1443 C C . TYR A 1 179 ? 24.969 13.707 24.522 1.00 82.62 179 TYR A C 1
ATOM 1445 O O . TYR A 1 179 ? 24.274 13.030 25.273 1.00 82.62 179 TYR A O 1
ATOM 1453 N N . ILE A 1 180 ? 26.019 13.211 23.859 1.00 80.56 180 ILE A N 1
ATOM 1454 C CA . ILE A 1 180 ? 26.465 11.813 23.951 1.00 80.56 180 ILE A CA 1
ATOM 1455 C C . ILE A 1 180 ? 26.810 11.469 25.403 1.00 80.56 180 ILE A C 1
ATOM 1457 O O . ILE A 1 180 ? 26.296 10.482 25.915 1.00 80.56 180 ILE A O 1
ATOM 1461 N N . LEU A 1 181 ? 27.609 12.299 26.086 1.00 80.75 181 LEU A N 1
ATOM 1462 C CA . LEU A 1 181 ? 28.017 12.029 27.471 1.00 80.75 181 LEU A CA 1
ATOM 1463 C C . LEU A 1 181 ? 26.832 11.956 28.443 1.00 80.75 181 LEU A C 1
ATOM 1465 O O . LEU A 1 181 ? 26.844 11.135 29.347 1.00 80.75 181 LEU A O 1
ATOM 1469 N N . ARG A 1 182 ? 25.811 12.802 28.253 1.00 77.62 182 ARG A N 1
ATOM 1470 C CA . ARG A 1 182 ? 24.665 12.905 29.171 1.00 77.62 182 ARG A CA 1
ATOM 1471 C C . ARG A 1 182 ? 23.536 11.912 28.911 1.00 77.62 182 ARG A C 1
ATOM 1473 O O . ARG A 1 182 ? 22.658 11.798 29.758 1.00 77.62 182 ARG A O 1
ATOM 1480 N N . ASN A 1 183 ? 23.485 11.303 27.726 1.00 76.62 183 ASN A N 1
ATOM 1481 C CA . ASN A 1 183 ? 22.344 10.486 27.296 1.00 76.62 183 ASN A CA 1
ATOM 1482 C C . ASN A 1 183 ? 22.723 9.044 26.923 1.00 76.62 183 ASN A C 1
ATOM 1484 O O . ASN A 1 183 ? 21.827 8.277 26.582 1.00 76.62 183 ASN A O 1
ATOM 1488 N N . LEU A 1 184 ? 24.009 8.665 26.937 1.00 74.94 184 LEU A N 1
ATOM 1489 C CA . LEU A 1 184 ? 24.404 7.263 26.781 1.00 74.94 184 LEU A CA 1
ATOM 1490 C C . LEU A 1 184 ? 24.639 6.602 28.138 1.00 74.94 184 LEU A C 1
ATOM 1492 O O . LEU A 1 184 ? 25.591 6.935 28.844 1.00 74.94 184 LEU A O 1
ATOM 1496 N N . ASP A 1 185 ? 23.858 5.557 28.407 1.00 74.81 185 ASP A N 1
ATOM 1497 C CA . ASP A 1 185 ? 23.988 4.725 29.606 1.00 74.81 185 ASP A CA 1
ATOM 1498 C C . ASP A 1 185 ? 25.392 4.118 29.763 1.00 74.81 185 ASP A C 1
ATOM 1500 O O . ASP A 1 185 ? 25.911 4.006 30.872 1.00 74.81 185 ASP A O 1
ATOM 1504 N N . GLU A 1 186 ? 26.047 3.792 28.641 1.00 71.00 186 GLU A N 1
ATOM 1505 C CA . GLU A 1 186 ? 27.417 3.258 28.600 1.00 71.00 186 GLU A CA 1
ATOM 1506 C C . GLU A 1 186 ? 28.464 4.251 29.150 1.00 71.00 186 GLU A C 1
ATOM 1508 O O . GLU A 1 186 ? 29.539 3.841 29.589 1.00 71.00 186 GLU A O 1
ATOM 1513 N N . VAL A 1 187 ? 28.168 5.556 29.137 1.00 71.25 187 VAL A N 1
ATOM 1514 C CA . VAL A 1 187 ? 29.091 6.613 29.574 1.00 71.25 187 VAL A CA 1
ATOM 1515 C C . VAL A 1 187 ? 28.898 6.977 31.046 1.00 71.25 187 VAL A C 1
ATOM 1517 O O . VAL A 1 187 ? 29.866 7.372 31.697 1.00 71.25 187 VAL A O 1
ATOM 1520 N N . HIS A 1 188 ? 27.708 6.755 31.612 1.00 69.00 188 HIS A N 1
ATOM 1521 C CA . HIS A 1 188 ? 27.440 7.009 33.033 1.00 69.00 188 HIS A CA 1
ATOM 1522 C C . HIS A 1 188 ? 28.379 6.235 33.972 1.00 69.00 188 HIS A C 1
ATOM 1524 O O . HIS A 1 188 ? 28.662 6.694 35.073 1.00 69.00 188 HIS A O 1
ATOM 1530 N N . GLN A 1 189 ? 28.947 5.103 33.535 1.00 67.06 189 GLN A N 1
ATOM 1531 C CA . GLN A 1 189 ? 29.959 4.367 34.306 1.00 67.06 189 GLN A CA 1
ATOM 1532 C C . GLN A 1 189 ? 31.238 5.189 34.580 1.00 67.06 189 GLN A C 1
ATOM 1534 O O . GLN A 1 189 ? 31.960 4.915 35.542 1.00 67.06 189 GLN A O 1
ATOM 1539 N N . PHE A 1 190 ? 31.533 6.184 33.742 1.00 65.69 190 PHE A N 1
ATOM 1540 C CA . PHE A 1 190 ? 32.727 7.028 33.826 1.00 65.69 190 PHE A CA 1
ATOM 1541 C C . PHE A 1 190 ? 32.440 8.423 34.404 1.00 65.69 190 PHE A C 1
ATOM 1543 O O . PHE A 1 190 ? 33.372 9.197 34.626 1.00 65.69 190 PHE A O 1
ATOM 1550 N N . GLU A 1 191 ? 31.171 8.734 34.671 1.00 64.44 191 GLU A N 1
ATOM 1551 C CA . GLU A 1 191 ? 30.708 9.977 35.284 1.00 64.44 191 GLU A CA 1
ATOM 1552 C C . GLU A 1 191 ? 30.796 9.817 36.816 1.00 64.44 191 GLU A C 1
ATOM 1554 O O . GLU A 1 191 ? 29.853 9.387 37.476 1.00 64.44 191 GLU A O 1
ATOM 1559 N N . ARG A 1 192 ? 31.994 10.040 37.374 1.00 52.72 192 ARG A N 1
ATOM 1560 C CA . ARG A 1 192 ? 32.223 10.094 38.830 1.00 52.72 192 ARG A CA 1
ATOM 1561 C C . ARG A 1 192 ? 31.866 11.454 39.410 1.00 52.72 192 ARG A C 1
ATOM 1563 O O . ARG A 1 192 ? 32.252 12.467 38.784 1.00 52.72 192 ARG A O 1
#

Foldseek 3Di:
DVVVLVVLVVVLVVVVVVLVVLLQDPFDDPVSLVVSLVCLVVSLVSVPVNDDPVVDDPVSVCSNCSSVVCVVPNHCVVVDCVVVVVVVVVLVVQQPDVVCRPVSSVVSVVVVVVQVVVVVVDDLPDDGPVNDADPQCLVQDFDDDPDDDDPVVRDRDDDDDDDDDDDDDPVRVVVVVVVCCVPDPVNVVVVD

pLDDT: mean 84.84, std 11.6, range [41.78, 97.81]